Protein 2YON (pdb70)

Solvent-accessible surface area: 3024 Å² total; per-residue (Å²): 129,69,134,80,128,42,102,126,127,60,182,106,69,89,55,85,55,48,89,77,101,178,125,95,52,186,31,170,234

Organism: Pseudomonas putida (strain ATCC 47054 / DSM 6125 / CFBP 8728 / NCIMB 11950 / KT2440) (NCBI:txid160488)

Secondary structure (DSSP, 8-state):
-HHHHHHHHHHHHHHHHHHHHHHTSS---

Radius of gyration: 12.06 Å; Cα contacts (8 Å, |Δi|>4): 4; chains: 1; bounding box: 37×13×9 Å

InterPro domains:
  IPR000014 PAS domain [PF13426] (19-124)
  IPR000014 PAS domain [PS50112] (6-79)
  IPR000014 PAS domain [SM00091] (8-77)
  IPR000014 PAS domain [TIGR00229] (8-131)
  IPR000014 PAS domain [cd00130] (17-122)
  IPR000700 PAS-associated, C-terminal [PS50113] (82-134)
  IPR001610 PAC motif [SM00086] (83-125)
  IPR035965 PAS domain superfamily [SSF55785] (15-125)

Structure (mmCIF, N/CA/C/O backbone):
data_2YON
#
_entry.id   2YON
#
_cell.length_a   1.000
_cell.length_b   1.000
_cell.length_c   1.000
_cell.angle_alpha   90.00
_cell.angle_beta   90.00
_cell.angle_gamma   90.00
#
_symmetry.space_group_name_H-M   'P 1'
#
loop_
_atom_site.group_PDB
_atom_site.id
_atom_site.type_symbol
_atom_site.label_atom_id
_atom_site.label_alt_id
_atom_site.label_comp_id
_atom_site.label_asym_id
_atom_site.label_entity_id
_atom_site.label_seq_id
_atom_site.pdbx_PDB_ins_code
_atom_site.Cartn_x
_atom_site.Cartn_y
_atom_site.Cartn_z
_atom_site.occupancy
_atom_site.B_iso_or_equiv
_atom_site.auth_seq_id
_atom_site.auth_comp_id
_atom_site.auth_asym_id
_atom_site.auth_atom_id
_atom_site.pdbx_PDB_model_num
ATOM 7 N N . THR A 1 2 ? 21.732 1.858 0.135 1.00 0.85 120 THR A N 1
ATOM 8 C CA . THR A 1 2 ? 21.413 2.960 1.022 1.00 0.78 120 THR A CA 1
ATOM 9 C C . THR A 1 2 ? 20.087 2.685 1.730 1.00 0.62 120 THR A C 1
ATOM 10 O O . THR A 1 2 ? 19.372 1.761 1.357 1.00 0.55 120 THR A O 1
ATOM 21 N N . ALA A 1 3 ? 19.752 3.471 2.735 1.00 0.60 121 ALA A N 1
ATOM 22 C CA . ALA A 1 3 ? 18.516 3.259 3.479 1.00 0.51 121 ALA A CA 1
ATOM 23 C C . ALA A 1 3 ? 17.298 3.338 2.560 1.00 0.42 121 ALA A C 1
ATOM 24 O O . ALA A 1 3 ? 16.343 2.569 2.700 1.00 0.37 121 ALA A O 1
ATOM 31 N N . GLN A 1 4 ? 17.350 4.248 1.599 1.00 0.43 122 GLN A N 1
ATOM 32 C CA . GLN A 1 4 ? 16.216 4.489 0.720 1.00 0.39 122 GLN A CA 1
ATOM 33 C C . GLN A 1 4 ? 16.170 3.522 -0.455 1.00 0.41 122 GLN A C 1
ATOM 34 O O . GLN A 1 4 ? 15.274 3.605 -1.288 1.00 0.52 122 GLN A O 1
ATOM 48 N N . VAL A 1 5 ? 17.100 2.585 -0.509 1.00 0.41 123 VAL A N 1
ATOM 49 C CA . VAL A 1 5 ? 17.122 1.637 -1.618 1.00 0.46 123 VAL A CA 1
ATOM 50 C C . VAL A 1 5 ? 16.085 0.548 -1.384 1.00 0.37 123 VAL A C 1
ATOM 51 O O . VAL A 1 5 ? 15.340 0.173 -2.289 1.00 0.40 123 VAL A O 1
ATOM 64 N N . PHE A 1 6 ? 16.017 0.074 -0.151 1.00 0.31 124 PHE A N 1
ATOM 65 C CA . PHE A 1 6 ? 15.076 -0.963 0.211 1.00 0.27 124 PHE A CA 1
ATOM 66 C C . PHE A 1 6 ? 13.775 -0.347 0.687 1.00 0.17 124 PHE A C 1
ATOM 67 O O . PHE A 1 6 ? 12.763 -1.028 0.799 1.00 0.18 124 PHE A O 1
ATOM 84 N N . ALA A 1 7 ? 13.805 0.952 0.962 1.00 0.16 125 ALA A N 1
ATOM 85 C CA . ALA A 1 7 ? 12.581 1.691 1.211 1.00 0.17 125 ALA A CA 1
ATOM 86 C C . ALA A 1 7 ? 11.787 1.767 -0.070 1.00 0.15 125 ALA A C 1
ATOM 87 O O . ALA A 1 7 ? 10.565 1.734 -0.064 1.00 0.20 125 ALA A O 1
ATOM 94 N N . GLU A 1 8 ? 12.513 1.859 -1.171 1.00 0.14 126 GLU A N 1
ATOM 95 C CA . GLU A 1 8 ? 11.915 1.857 -2.489 1.00 0.20 126 GLU A CA 1
ATOM 96 C C . GLU A 1 8 ? 11.330 0.488 -2.810 1.00 0.20 126 GLU A C 1
ATOM 97 O O . GLU A 1 8 ? 10.418 0.365 -3.624 1.00 0.26 126 GLU A O 1
ATOM 109 N N . GLU A 1 9 ? 11.850 -0.534 -2.148 1.00 0.18 127 GLU A N 1
ATOM 110 C CA . GLU A 1 9 ? 11.329 -1.881 -2.286 1.00 0.25 127 GLU A CA 1
ATOM 111 C C . GLU A 1 9 ? 10.177 -2.060 -1.311 1.00 0.25 127 GLU A C 1
ATOM 112 O O . GLU A 1 9 ? 9.284 -2.888 -1.501 1.00 0.38 127 GLU A O 1
ATOM 124 N N . ARG A 1 10 ? 10.223 -1.255 -0.262 1.00 0.19 128 ARG A N 1
ATOM 125 C CA . ARG A 1 10 ? 9.234 -1.277 0.797 1.00 0.23 128 ARG A CA 1
ATOM 126 C C . ARG A 1 10 ? 7.969 -0.553 0.348 1.00 0.29 128 ARG A C 1
ATOM 127 O O . ARG A 1 10 ? 6.876 -1.118 0.379 1.00 0.35 128 ARG A O 1
ATOM 148 N N . VAL A 1 11 ? 8.139 0.701 -0.064 1.00 0.28 129 VAL A N 1
ATOM 149 C CA . VAL A 1 11 ? 7.029 1.570 -0.439 1.00 0.35 129 VAL A CA 1
ATOM 150 C C . VAL A 1 11 ? 6.086 0.886 -1.429 1.00 0.36 129 VAL A C 1
ATOM 151 O O . VAL A 1 11 ? 4.876 0.901 -1.244 1.00 0.40 129 VAL A O 1
ATOM 164 N N . ARG A 1 12 ? 6.653 0.258 -2.455 1.00 0.34 130 ARG A N 1
ATOM 165 C CA . ARG A 1 12 ? 5.873 -0.401 -3.498 1.00 0.37 130 ARG A CA 1
ATOM 166 C C . ARG A 1 12 ? 4.971 -1.492 -2.921 1.00 0.34 130 ARG A C 1
ATOM 167 O O . ARG A 1 12 ? 3.902 -1.774 -3.456 1.00 0.36 130 ARG A O 1
ATOM 188 N N . GLU A 1 13 ? 5.397 -2.083 -1.814 1.00 0.30 131 GLU A N 1
ATOM 189 C CA . GLU A 1 13 ? 4.627 -3.135 -1.164 1.00 0.29 131 GLU A CA 1
ATOM 190 C C . GLU A 1 13 ? 3.614 -2.506 -0.224 1.00 0.28 131 GLU A C 1
ATOM 191 O O . GLU A 1 13 ? 2.449 -2.896 -0.181 1.00 0.27 131 GLU A O 1
ATOM 203 N N . LEU A 1 14 ? 4.086 -1.516 0.509 1.00 0.30 132 LEU A N 1
ATOM 204 C CA . LEU A 1 14 ? 3.258 -0.742 1.422 1.00 0.30 132 LEU A CA 1
ATOM 205 C C . LEU A 1 14 ? 2.072 -0.157 0.670 1.00 0.27 132 LEU A C 1
ATOM 206 O O . LEU A 1 14 ? 0.945 -0.218 1.147 1.00 0.26 132 LEU A O 1
ATOM 222 N N . GLU A 1 15 ? 2.342 0.374 -0.521 1.00 0.27 133 GLU A N 1
ATOM 223 C CA . GLU A 1 15 ? 1.307 0.912 -1.399 1.00 0.27 133 GLU A CA 1
ATOM 224 C C . GLU A 1 15 ? 0.185 -0.081 -1.612 1.00 0.22 133 GLU A C 1
ATOM 225 O O . GLU A 1 15 ? -0.992 0.265 -1.543 1.00 0.24 133 GLU A O 1
ATOM 237 N N . ALA A 1 16 ? 0.567 -1.313 -1.863 1.00 0.22 134 ALA A N 1
ATOM 238 C CA . ALA A 1 16 ? -0.391 -2.382 -2.107 1.00 0.21 134 ALA A CA 1
ATOM 239 C C . ALA A 1 16 ? -1.222 -2.651 -0.856 1.00 0.18 134 ALA A C 1
ATOM 240 O O . ALA A 1 16 ? -2.432 -2.865 -0.931 1.00 0.21 134 ALA A O 1
ATOM 247 N N . GLU A 1 17 ? -0.555 -2.606 0.288 1.00 0.17 135 GLU A N 1
ATOM 248 C CA . GLU A 1 17 ? -1.185 -2.862 1.577 1.00 0.19 135 GLU A CA 1
ATOM 249 C C . GLU A 1 17 ? -2.266 -1.833 1.887 1.00 0.18 135 GLU A C 1
ATOM 250 O O . GLU A 1 17 ? -3.320 -2.159 2.433 1.00 0.20 135 GLU A O 1
ATOM 262 N N . VAL A 1 18 ? -1.991 -0.587 1.541 1.00 0.18 136 VAL A N 1
ATOM 263 C CA . VAL A 1 18 ? -2.919 0.503 1.793 1.00 0.20 136 VAL A CA 1
ATOM 264 C C . VAL A 1 18 ? -3.976 0.586 0.693 1.00 0.14 136 VAL A C 1
ATOM 265 O O . VAL A 1 18 ? -5.153 0.805 0.967 1.00 0.13 136 VAL A O 1
ATOM 278 N N . ALA A 1 19 ? -3.563 0.386 -0.548 1.00 0.14 137 ALA A N 1
ATOM 279 C CA . ALA A 1 19 ? -4.479 0.465 -1.681 1.00 0.16 137 ALA A CA 1
ATOM 280 C C . ALA A 1 19 ? -5.570 -0.607 -1.620 1.00 0.16 137 ALA A C 1
ATOM 281 O O . ALA A 1 19 ? -6.671 -0.403 -2.131 1.00 0.21 137 ALA A O 1
ATOM 288 N N . GLU A 1 20 ? -5.285 -1.727 -0.962 1.00 0.14 138 GLU A N 1
ATOM 289 C CA . GLU A 1 20 ? -6.273 -2.798 -0.850 1.00 0.20 138 GLU A CA 1
ATOM 290 C C . GLU A 1 20 ? -7.239 -2.442 0.259 1.00 0.19 138 GLU A C 1
ATOM 291 O O . GLU A 1 20 ? -8.359 -2.941 0.336 1.00 0.26 138 GLU A O 1
ATOM 303 N N . LEU A 1 21 ? -6.778 -1.548 1.106 1.00 0.15 139 LEU A N 1
ATOM 304 C CA . LEU A 1 21 ? -7.528 -1.112 2.252 1.00 0.18 139 LEU A CA 1
ATOM 305 C C . LEU A 1 21 ? -8.575 -0.087 1.821 1.00 0.16 139 LEU A C 1
ATOM 306 O O . LEU A 1 21 ? -9.655 -0.008 2.403 1.00 0.20 139 LEU A O 1
ATOM 322 N N . ARG A 1 22 ? -8.263 0.675 0.772 1.00 0.13 140 ARG A N 1
ATOM 323 C CA . ARG A 1 22 ? -9.211 1.646 0.226 1.00 0.14 140 ARG A CA 1
ATOM 324 C C . ARG A 1 22 ? -10.426 0.905 -0.293 1.00 0.16 140 ARG A C 1
ATOM 325 O O . ARG A 1 22 ? -11.551 1.397 -0.250 1.00 0.18 140 ARG A O 1
ATOM 346 N N . ARG A 1 23 ? -10.160 -0.292 -0.786 1.00 0.18 141 ARG A N 1
ATOM 347 C CA . ARG A 1 23 ? -11.198 -1.178 -1.290 1.00 0.24 141 ARG A CA 1
ATOM 348 C C . ARG A 1 23 ? -12.192 -1.501 -0.183 1.00 0.26 141 ARG A C 1
ATOM 349 O O . ARG A 1 23 ? -13.403 -1.476 -0.386 1.00 0.32 141 ARG A O 1
ATOM 370 N N . GLN A 1 24 ? -11.655 -1.768 1.000 1.00 0.25 142 GLN A N 1
ATOM 371 C CA . GLN A 1 24 ? -12.458 -2.104 2.168 1.00 0.29 142 GLN A CA 1
ATOM 372 C C . GLN A 1 24 ? -13.164 -0.870 2.712 1.00 0.26 142 GLN A C 1
ATOM 373 O O . GLN A 1 24 ? -14.119 -0.969 3.483 1.00 0.34 142 GLN A O 1
ATOM 387 N N . GLN A 1 25 ? -12.667 0.290 2.313 1.00 0.25 143 GLN A N 1
ATOM 388 C CA . GLN A 1 25 ? -13.272 1.561 2.677 1.00 0.25 143 GLN A CA 1
ATOM 389 C C . GLN A 1 25 ? -14.430 1.883 1.736 1.00 0.27 143 GLN A C 1
ATOM 390 O O . GLN A 1 25 ? -15.164 2.850 1.942 1.00 0.40 143 GLN A O 1
ATOM 404 N N . GLY A 1 26 ? -14.577 1.067 0.699 1.00 0.43 144 GLY A N 1
ATOM 405 C CA . GLY A 1 26 ? -15.652 1.256 -0.250 1.00 0.49 144 GLY A CA 1
ATOM 406 C C . GLY A 1 26 ? -15.282 2.231 -1.343 1.00 1.09 144 GLY A C 1
ATOM 407 O O . GLY A 1 26 ? -14.397 1.959 -2.161 1.00 2.01 144 GLY A O 1
ATOM 411 N N . GLN A 1 27 ? -15.948 3.374 -1.352 1.00 1.69 145 GLN A N 1
ATOM 412 C CA . GLN A 1 27 ? -15.696 4.399 -2.350 1.00 2.65 145 GLN A CA 1
ATOM 413 C C . GLN A 1 27 ? -14.714 5.428 -1.800 1.00 3.57 145 GLN A C 1
ATOM 414 O O . GLN A 1 27 ? -15.062 6.587 -1.574 1.00 4.44 145 GLN A O 1
ATOM 428 N N . ALA A 1 28 ? -13.482 4.991 -1.583 1.00 3.76 146 ALA A N 1
ATOM 429 C CA . ALA A 1 28 ? -12.471 5.828 -0.955 1.00 5.03 146 ALA A CA 1
ATOM 430 C C . ALA A 1 28 ? -11.631 6.570 -1.985 1.00 5.70 146 ALA A C 1
ATOM 431 O O . ALA A 1 28 ? -10.703 7.296 -1.630 1.00 6.34 146 ALA A O 1
ATOM 438 N N . LYS A 1 29 ? -11.942 6.387 -3.258 1.00 5.87 147 LYS A N 1
ATOM 439 C CA . LYS A 1 29 ? -11.210 7.072 -4.311 1.00 6.79 147 LYS A CA 1
ATOM 440 C C . LYS A 1 29 ? -12.152 7.926 -5.143 1.00 7.23 147 LYS A C 1
ATOM 441 O O . LYS A 1 29 ? -13.061 7.408 -5.793 1.00 7.60 147 LYS A O 1
ATOM 460 N N . HIS A 1 30 ? -11.940 9.230 -5.116 1.00 7.52 148 HIS A N 1
ATOM 461 C CA . HIS A 1 30 ? -12.763 10.150 -5.889 1.00 8.27 148 HIS A CA 1
ATOM 462 C C . HIS A 1 30 ? -11.947 10.787 -7.012 1.00 9.37 148 HIS A C 1
ATOM 463 O O . HIS A 1 30 ? -11.356 11.858 -6.795 1.00 9.96 148 HIS A O 1
ATOM 485 N N . THR A 1 2 ? 21.893 1.130 0.083 1.00 0.85 120 THR A N 2
ATOM 486 C CA . THR A 1 2 ? 21.664 2.406 0.741 1.00 0.78 120 THR A CA 2
ATOM 487 C C . THR A 1 2 ? 20.265 2.415 1.347 1.00 0.62 120 THR A C 2
ATOM 488 O O . THR A 1 2 ? 19.430 1.600 0.963 1.00 0.55 120 THR A O 2
ATOM 499 N N . ALA A 1 3 ? 20.008 3.312 2.287 1.00 0.60 121 ALA A N 2
ATOM 500 C CA . ALA A 1 3 ? 18.732 3.334 2.997 1.00 0.51 121 ALA A CA 2
ATOM 501 C C . ALA A 1 3 ? 17.550 3.364 2.032 1.00 0.42 121 ALA A C 2
ATOM 502 O O . ALA A 1 3 ? 16.615 2.566 2.145 1.00 0.37 121 ALA A O 2
ATOM 509 N N . GLN A 1 4 ? 17.609 4.256 1.058 1.00 0.43 122 GLN A N 2
ATOM 510 C CA . GLN A 1 4 ? 16.508 4.421 0.123 1.00 0.39 122 GLN A CA 2
ATOM 511 C C . GLN A 1 4 ? 16.575 3.437 -1.040 1.00 0.41 122 GLN A C 2
ATOM 512 O O . GLN A 1 4 ? 15.983 3.675 -2.085 1.00 0.52 122 GLN A O 2
ATOM 526 N N . VAL A 1 5 ? 17.296 2.337 -0.883 1.00 0.41 123 VAL A N 2
ATOM 527 C CA . VAL A 1 5 ? 17.266 1.304 -1.908 1.00 0.46 123 VAL A CA 2
ATOM 528 C C . VAL A 1 5 ? 16.178 0.283 -1.586 1.00 0.37 123 VAL A C 2
ATOM 529 O O . VAL A 1 5 ? 15.411 -0.117 -2.458 1.00 0.40 123 VAL A O 2
ATOM 542 N N . PHE A 1 6 ? 16.099 -0.100 -0.317 1.00 0.31 124 PHE A N 2
ATOM 543 C CA . PHE A 1 6 ? 15.161 -1.118 0.121 1.00 0.27 124 PHE A CA 2
ATOM 544 C C . PHE A 1 6 ? 13.842 -0.497 0.553 1.00 0.17 124 PHE A C 2
ATOM 545 O O . PHE A 1 6 ? 12.792 -1.119 0.440 1.00 0.18 124 PHE A O 2
ATOM 562 N N . ALA A 1 7 ? 13.897 0.736 1.041 1.00 0.16 125 ALA A N 2
ATOM 563 C CA . ALA A 1 7 ? 12.686 1.449 1.415 1.00 0.17 125 ALA A CA 2
ATOM 564 C C . ALA A 1 7 ? 11.820 1.676 0.198 1.00 0.15 125 ALA A C 2
ATOM 565 O O . ALA A 1 7 ? 10.604 1.560 0.254 1.00 0.20 125 ALA A O 2
ATOM 572 N N . GLU A 1 8 ? 12.472 1.997 -0.903 1.00 0.14 126 GLU A N 2
ATOM 573 C CA . GLU A 1 8 ? 11.796 2.229 -2.161 1.00 0.20 126 GLU A CA 2
ATOM 574 C C . GLU A 1 8 ? 11.190 0.944 -2.710 1.00 0.20 126 GLU A C 2
ATOM 575 O O . GLU A 1 8 ? 10.321 0.975 -3.580 1.00 0.26 126 GLU A O 2
ATOM 587 N N . GLU A 1 9 ? 11.644 -0.183 -2.187 1.00 0.18 127 GLU A N 2
ATOM 588 C CA . GLU A 1 9 ? 11.038 -1.459 -2.497 1.00 0.25 127 GLU A CA 2
ATOM 589 C C . GLU A 1 9 ? 9.898 -1.694 -1.521 1.00 0.25 127 GLU A C 2
ATOM 590 O O . GLU A 1 9 ? 8.806 -2.127 -1.890 1.00 0.38 127 GLU A O 2
ATOM 602 N N . ARG A 1 10 ? 10.181 -1.365 -0.269 1.00 0.19 128 ARG A N 2
ATOM 603 C CA . ARG A 1 10 ? 9.241 -1.502 0.831 1.00 0.23 128 ARG A CA 2
ATOM 604 C C . ARG A 1 10 ? 7.964 -0.709 0.561 1.00 0.29 128 ARG A C 2
ATOM 605 O O . ARG A 1 10 ? 6.857 -1.246 0.632 1.00 0.35 128 ARG A O 2
ATOM 626 N N . VAL A 1 11 ? 8.137 0.573 0.264 1.00 0.28 129 VAL A N 2
ATOM 627 C CA . VAL A 1 11 ? 7.023 1.493 0.081 1.00 0.35 129 VAL A CA 2
ATOM 628 C C . VAL A 1 11 ? 6.010 0.962 -0.936 1.00 0.36 129 VAL A C 2
ATOM 629 O O . VAL A 1 11 ? 4.816 1.003 -0.692 1.00 0.40 129 VAL A O 2
ATOM 642 N N . ARG A 1 12 ? 6.497 0.444 -2.063 1.00 0.34 130 ARG A N 2
ATOM 643 C CA . ARG A 1 12 ? 5.636 -0.114 -3.109 1.00 0.37 130 ARG A CA 2
ATOM 644 C C . ARG A 1 12 ? 4.780 -1.268 -2.586 1.00 0.34 130 ARG A C 2
ATOM 645 O O . ARG A 1 12 ? 3.676 -1.505 -3.079 1.00 0.36 130 ARG A O 2
ATOM 666 N N . GLU A 1 13 ? 5.289 -1.975 -1.586 1.00 0.30 131 GLU A N 2
ATOM 667 C CA . GLU A 1 13 ? 4.554 -3.079 -0.978 1.00 0.29 131 GLU A CA 2
ATOM 668 C C . GLU A 1 13 ? 3.507 -2.511 -0.036 1.00 0.28 131 GLU A C 2
ATOM 669 O O . GLU A 1 13 ? 2.352 -2.933 -0.033 1.00 0.27 131 GLU A O 2
ATOM 681 N N . LEU A 1 14 ? 3.937 -1.532 0.748 1.00 0.30 132 LEU A N 2
ATOM 682 C CA . LEU A 1 14 ? 3.046 -0.770 1.613 1.00 0.30 132 LEU A CA 2
ATOM 683 C C . LEU A 1 14 ? 1.934 -0.149 0.780 1.00 0.27 132 LEU A C 2
ATOM 684 O O . LEU A 1 14 ? 0.770 -0.205 1.156 1.00 0.26 132 LEU A O 2
ATOM 700 N N . GLU A 1 15 ? 2.308 0.411 -0.364 1.00 0.27 133 GLU A N 2
ATOM 701 C CA . GLU A 1 15 ? 1.362 1.007 -1.299 1.00 0.27 133 GLU A CA 2
ATOM 702 C C . GLU A 1 15 ? 0.255 0.032 -1.667 1.00 0.22 133 GLU A C 2
ATOM 703 O O . GLU A 1 15 ? -0.895 0.421 -1.852 1.00 0.24 133 GLU A O 2
ATOM 715 N N . ALA A 1 16 ? 0.606 -1.236 -1.744 1.00 0.22 134 ALA A N 2
ATOM 716 C CA . ALA A 1 16 ? -0.364 -2.281 -2.022 1.00 0.21 134 ALA A CA 2
ATOM 717 C C . ALA A 1 16 ? -1.219 -2.554 -0.790 1.00 0.18 134 ALA A C 2
ATOM 718 O 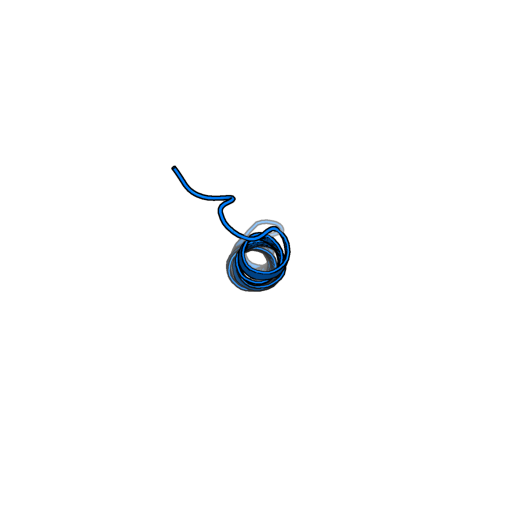O . ALA A 1 16 ? -2.433 -2.736 -0.893 1.00 0.21 134 ALA A O 2
ATOM 725 N N . GLU A 1 17 ? -0.571 -2.551 0.376 1.00 0.17 135 GLU A N 2
ATOM 726 C CA . GLU A 1 17 ? -1.238 -2.796 1.653 1.00 0.19 135 GLU A CA 2
ATOM 727 C C . GLU A 1 17 ? -2.332 -1.768 1.918 1.00 0.18 135 GLU A C 2
ATOM 728 O O . GLU A 1 17 ? -3.405 -2.096 2.421 1.00 0.20 135 GLU A O 2
ATOM 740 N N . VAL A 1 18 ? -2.047 -0.521 1.594 1.00 0.18 136 VAL A N 2
ATOM 741 C CA . VAL A 1 18 ? -2.995 0.557 1.812 1.00 0.20 136 VAL A CA 2
ATOM 742 C C . VAL A 1 18 ? -4.040 0.595 0.699 1.00 0.14 136 VAL A C 2
ATOM 743 O O . VAL A 1 18 ? -5.230 0.732 0.965 1.00 0.13 136 VAL A O 2
ATOM 756 N N . ALA A 1 19 ? -3.602 0.437 -0.542 1.00 0.14 137 ALA A N 2
ATOM 757 C CA . ALA A 1 19 ? -4.511 0.489 -1.684 1.00 0.16 137 ALA A CA 2
ATOM 758 C C . ALA A 1 19 ? -5.556 -0.630 -1.652 1.00 0.16 137 ALA A C 2
ATOM 759 O O . ALA A 1 19 ? -6.658 -0.469 -2.173 1.00 0.21 137 ALA A O 2
ATOM 766 N N . GLU A 1 20 ? -5.229 -1.747 -1.008 1.00 0.14 138 GLU A N 2
ATOM 767 C CA . GLU A 1 20 ? -6.165 -2.869 -0.917 1.00 0.20 138 GLU A CA 2
ATOM 768 C C . GLU A 1 20 ? -7.162 -2.576 0.182 1.00 0.19 138 GLU A C 2
ATOM 769 O O . GLU A 1 20 ? -8.276 -3.096 0.213 1.00 0.26 138 GLU A O 2
ATOM 781 N N . LEU A 1 21 ? -6.737 -1.708 1.069 1.00 0.15 139 LEU A N 2
ATOM 782 C CA . LEU A 1 21 ? -7.523 -1.320 2.207 1.00 0.18 139 LEU A CA 2
ATOM 783 C C . LEU A 1 21 ? -8.587 -0.318 1.772 1.00 0.16 139 LEU A C 2
ATOM 784 O O . LEU A 1 21 ? -9.686 -0.282 2.323 1.00 0.20 139 LEU A O 2
ATOM 800 N N . ARG A 1 22 ? -8.265 0.475 0.751 1.00 0.13 140 ARG A N 2
ATOM 801 C CA . ARG A 1 22 ? -9.216 1.440 0.209 1.00 0.14 140 ARG A CA 2
ATOM 802 C C . ARG A 1 22 ? -10.401 0.697 -0.366 1.00 0.16 140 ARG A C 2
ATOM 803 O O . ARG A 1 22 ? -11.533 1.172 -0.336 1.00 0.18 140 ARG A O 2
ATOM 824 N N . ARG A 1 23 ? -10.105 -0.475 -0.900 1.00 0.18 141 ARG A N 2
ATOM 825 C CA . ARG A 1 23 ? -11.119 -1.343 -1.479 1.00 0.24 141 ARG A CA 2
ATOM 826 C C . ARG A 1 23 ? -12.178 -1.676 -0.432 1.00 0.26 141 ARG A C 2
ATOM 827 O O . ARG A 1 23 ? -13.367 -1.760 -0.728 1.00 0.32 141 ARG A O 2
ATOM 848 N N . GLN A 1 24 ? -11.724 -1.829 0.802 1.00 0.25 142 GLN A N 2
ATOM 849 C CA . GLN A 1 24 ? -12.602 -2.129 1.923 1.00 0.29 142 GLN A CA 2
ATOM 850 C C . GLN A 1 24 ? -13.296 -0.858 2.408 1.00 0.26 142 GLN A C 2
ATOM 851 O O . GLN A 1 24 ? -14.431 -0.898 2.882 1.00 0.34 142 GLN A O 2
ATOM 865 N N . GLN A 1 25 ? -12.604 0.272 2.275 1.00 0.25 143 GLN A N 2
ATOM 866 C CA . GLN A 1 25 ? -13.163 1.571 2.642 1.00 0.25 143 GLN A CA 2
ATOM 867 C C . GLN A 1 25 ? -14.265 1.979 1.670 1.00 0.27 143 GLN A C 2
ATOM 868 O O . GLN A 1 25 ? -15.174 2.730 2.021 1.00 0.40 143 GLN A O 2
ATOM 882 N N . GLY A 1 26 ? -14.169 1.484 0.442 1.00 0.43 144 GLY A N 2
ATOM 883 C CA . GLY A 1 26 ? -15.206 1.727 -0.542 1.00 0.49 144 GLY A CA 2
ATOM 884 C C . GLY A 1 26 ? -16.466 0.953 -0.220 1.00 1.09 144 GLY A C 2
ATOM 885 O O . GLY A 1 26 ? -17.540 1.236 -0.750 1.00 2.01 144 GLY A O 2
ATOM 889 N N . GLN A 1 27 ? -16.325 -0.025 0.665 1.00 1.69 145 GLN A N 2
ATOM 890 C CA . GLN A 1 27 ? -17.447 -0.825 1.119 1.00 2.65 145 GLN A CA 2
ATOM 891 C C . GLN A 1 27 ? -17.899 -0.344 2.492 1.00 3.57 145 GLN A C 2
ATOM 892 O O . GLN A 1 27 ? -18.396 -1.126 3.302 1.00 4.44 145 GLN A O 2
ATOM 906 N N . ALA A 1 28 ? -17.707 0.948 2.744 1.00 3.76 146 ALA A N 2
ATOM 907 C CA . ALA A 1 28 ? -18.046 1.548 4.028 1.00 5.03 146 ALA A CA 2
ATOM 908 C C . ALA A 1 28 ? -19.522 1.365 4.350 1.00 5.70 146 ALA A C 2
ATOM 909 O O . ALA A 1 28 ? -20.392 1.957 3.705 1.00 6.34 146 ALA A O 2
ATOM 916 N N . LYS A 1 29 ? -19.795 0.532 5.340 1.00 5.87 147 LYS A N 2
ATOM 917 C CA . LYS A 1 29 ? -21.153 0.261 5.761 1.00 6.79 147 LYS A CA 2
ATOM 918 C C . LYS A 1 29 ? -21.722 1.472 6.486 1.00 7.23 147 LYS A C 2
ATOM 919 O O . LYS A 1 29 ? -21.171 1.927 7.489 1.00 7.60 147 LYS A O 2
ATOM 938 N N . HIS A 1 30 ? -22.808 1.998 5.958 1.00 7.52 148 HIS A N 2
ATOM 939 C CA . HIS A 1 30 ? -23.446 3.171 6.532 1.00 8.27 148 HIS A CA 2
ATOM 940 C C . HIS A 1 30 ? -24.570 2.750 7.462 1.00 9.37 148 HIS A C 2
ATOM 941 O O . HIS A 1 30 ? -24.420 2.913 8.689 1.00 9.96 148 HIS A O 2
ATOM 963 N N . THR A 1 2 ? 21.594 2.135 -1.018 1.00 0.85 120 THR A N 3
ATOM 964 C CA . THR A 1 2 ? 21.427 3.181 -0.029 1.00 0.78 120 THR A CA 3
ATOM 965 C C . THR A 1 2 ? 20.170 2.898 0.784 1.00 0.62 120 THR A C 3
ATOM 966 O O . THR A 1 2 ? 19.378 2.040 0.402 1.00 0.55 120 THR A O 3
ATOM 977 N N . ALA A 1 3 ? 19.986 3.601 1.890 1.00 0.60 121 ALA A N 3
ATOM 978 C CA . ALA A 1 3 ? 18.827 3.380 2.747 1.00 0.51 121 ALA A CA 3
ATOM 979 C C . ALA A 1 3 ? 17.531 3.474 1.950 1.00 0.42 121 ALA A C 3
ATOM 980 O O . ALA A 1 3 ? 16.665 2.601 2.036 1.00 0.37 121 ALA A O 3
ATOM 987 N N . GLN A 1 4 ? 17.423 4.510 1.134 1.00 0.43 122 GLN A N 3
ATOM 988 C CA . GLN A 1 4 ? 16.207 4.749 0.377 1.00 0.39 122 GLN A CA 3
ATOM 989 C C . GLN A 1 4 ? 16.183 3.980 -0.942 1.00 0.41 122 GLN A C 3
ATOM 990 O O . GLN A 1 4 ? 15.448 4.343 -1.854 1.00 0.52 122 GLN A O 3
ATOM 1004 N N . VAL A 1 5 ? 16.988 2.936 -1.068 1.00 0.41 123 VAL A N 3
ATOM 1005 C CA . VAL A 1 5 ? 16.889 2.083 -2.245 1.00 0.46 123 VAL A CA 3
ATOM 1006 C C . VAL A 1 5 ? 15.926 0.931 -1.976 1.00 0.37 123 VAL A C 3
ATOM 1007 O O . VAL A 1 5 ? 15.047 0.641 -2.783 1.00 0.40 123 VAL A O 3
ATOM 1020 N N . PHE A 1 6 ? 16.070 0.310 -0.811 1.00 0.31 124 PHE A N 3
ATOM 1021 C CA . PHE A 1 6 ? 15.256 -0.837 -0.458 1.00 0.27 124 PHE A CA 3
ATOM 1022 C C . PHE A 1 6 ? 13.995 -0.396 0.260 1.00 0.17 124 PHE A C 3
ATOM 1023 O O . PHE A 1 6 ? 13.019 -1.137 0.325 1.00 0.18 124 PHE A O 3
ATOM 1040 N N . ALA A 1 7 ? 14.009 0.817 0.796 1.00 0.16 125 ALA A N 3
ATOM 1041 C CA . ALA A 1 7 ? 12.791 1.410 1.322 1.00 0.17 125 ALA A CA 3
ATOM 1042 C C . ALA A 1 7 ? 11.819 1.635 0.189 1.00 0.15 125 ALA A C 3
ATOM 1043 O O . ALA A 1 7 ? 10.615 1.490 0.347 1.00 0.20 125 ALA A O 3
ATOM 1050 N N . GLU A 1 8 ? 12.369 1.985 -0.961 1.00 0.14 126 GLU A N 3
ATOM 1051 C CA . GLU A 1 8 ? 11.587 2.184 -2.162 1.00 0.20 126 GLU A CA 3
ATOM 1052 C C . GLU A 1 8 ? 11.098 0.851 -2.718 1.00 0.20 126 GLU A C 3
ATOM 1053 O O . GLU A 1 8 ? 10.257 0.807 -3.610 1.00 0.26 126 GLU A O 3
ATOM 106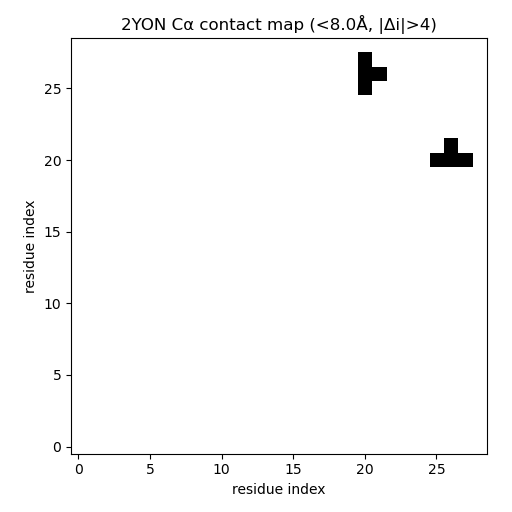5 N N . GLU A 1 9 ? 11.638 -0.232 -2.178 1.00 0.18 127 GLU A N 3
ATOM 1066 C CA . GLU A 1 9 ? 11.129 -1.563 -2.445 1.00 0.25 127 GLU A CA 3
ATOM 1067 C C . GLU A 1 9 ? 10.036 -1.878 -1.431 1.00 0.25 127 GLU A C 3
ATOM 1068 O O . GLU A 1 9 ? 8.983 -2.432 -1.761 1.00 0.38 127 GLU A O 3
ATOM 1080 N N . ARG A 1 10 ? 10.313 -1.489 -0.195 1.00 0.19 128 ARG A N 3
ATOM 1081 C CA . ARG A 1 10 ? 9.401 -1.665 0.926 1.00 0.23 128 ARG A CA 3
ATOM 1082 C C . ARG A 1 10 ? 8.091 -0.924 0.674 1.00 0.29 128 ARG A C 3
ATOM 1083 O O . ARG A 1 10 ? 7.010 -1.517 0.709 1.00 0.35 128 ARG A O 3
ATOM 1104 N N . VAL A 1 11 ? 8.208 0.376 0.437 1.00 0.28 129 VAL A N 3
ATOM 1105 C CA . VAL A 1 11 ? 7.061 1.262 0.313 1.00 0.35 129 VAL A CA 3
ATOM 1106 C C . VAL A 1 11 ? 6.024 0.731 -0.677 1.00 0.36 129 VAL A C 3
ATOM 1107 O O . VAL A 1 11 ? 4.840 0.755 -0.393 1.00 0.40 129 VAL A O 3
ATOM 1120 N N . ARG A 1 12 ? 6.478 0.240 -1.824 1.00 0.34 130 ARG A N 3
ATOM 1121 C CA . ARG A 1 12 ? 5.582 -0.258 -2.869 1.00 0.37 130 ARG A CA 3
ATOM 1122 C C . ARG A 1 12 ? 4.735 -1.426 -2.370 1.00 0.34 130 ARG A C 3
ATOM 1123 O O . ARG A 1 12 ? 3.609 -1.627 -2.827 1.00 0.36 130 ARG A O 3
ATOM 1144 N N . GLU A 1 13 ? 5.275 -2.186 -1.428 1.00 0.30 131 GLU A N 3
ATOM 1145 C CA . GLU A 1 13 ? 4.548 -3.305 -0.849 1.00 0.29 131 GLU A CA 3
ATOM 1146 C C . GLU A 1 13 ? 3.516 -2.765 0.122 1.00 0.28 131 GLU A C 3
ATOM 1147 O O . GLU A 1 13 ? 2.361 -3.187 0.133 1.00 0.27 131 GLU A O 3
ATOM 1159 N N . LEU A 1 14 ? 3.956 -1.806 0.915 1.00 0.30 132 LEU A N 3
ATOM 1160 C CA . LEU A 1 14 ? 3.078 -1.061 1.801 1.00 0.30 132 LEU A CA 3
ATOM 1161 C C . LEU A 1 14 ? 1.976 -0.399 0.982 1.00 0.27 132 LEU A C 3
ATOM 1162 O O . LEU A 1 14 ? 0.814 -0.419 1.371 1.00 0.26 132 LEU A O 3
ATOM 1178 N N . GLU A 1 15 ? 2.353 0.155 -0.165 1.00 0.27 133 GLU A N 3
ATOM 1179 C CA . GLU A 1 15 ? 1.408 0.780 -1.080 1.00 0.27 133 GLU A CA 3
ATOM 1180 C C . GLU A 1 15 ? 0.310 -0.190 -1.480 1.00 0.22 133 GLU A C 3
ATOM 1181 O O . GLU A 1 15 ? -0.846 0.202 -1.629 1.00 0.24 133 GLU A O 3
ATOM 1193 N N . ALA A 1 16 ? 0.671 -1.450 -1.625 1.00 0.22 134 ALA A N 3
ATOM 1194 C CA . ALA A 1 16 ? -0.297 -2.490 -1.933 1.00 0.21 134 ALA A CA 3
ATOM 1195 C C . ALA A 1 16 ? -1.182 -2.763 -0.719 1.00 0.18 134 ALA A C 3
ATOM 1196 O O . ALA A 1 16 ? -2.397 -2.919 -0.848 1.00 0.21 134 ALA A O 3
ATOM 1203 N N . GLU A 1 17 ? -0.554 -2.792 0.458 1.00 0.17 135 GLU A N 3
ATOM 1204 C CA . GLU A 1 17 ? -1.249 -3.022 1.726 1.00 0.19 135 GLU A CA 3
ATOM 1205 C C . GLU A 1 17 ? -2.352 -1.989 1.953 1.00 0.18 135 GLU A C 3
ATOM 1206 O O . GLU A 1 17 ? -3.447 -2.315 2.413 1.00 0.20 135 GLU A O 3
ATOM 1218 N N . VAL A 1 18 ? -2.052 -0.742 1.635 1.00 0.18 136 VAL A N 3
ATOM 1219 C CA . VAL A 1 18 ? -2.994 0.348 1.844 1.00 0.20 136 VAL A CA 3
ATOM 1220 C C . VAL A 1 18 ? -3.994 0.455 0.694 1.00 0.14 136 VAL A C 3
ATOM 1221 O O . VAL A 1 18 ? -5.186 0.638 0.918 1.00 0.13 136 VAL A O 3
ATOM 1234 N N . ALA A 1 19 ? -3.515 0.315 -0.532 1.00 0.14 137 ALA A N 3
ATOM 1235 C CA . ALA A 1 19 ? -4.374 0.438 -1.707 1.00 0.16 137 ALA A CA 3
ATOM 1236 C C . ALA A 1 19 ? -5.463 -0.636 -1.746 1.00 0.16 137 ALA A C 3
ATOM 1237 O O . ALA A 1 19 ? -6.531 -0.424 -2.320 1.00 0.21 137 ALA A O 3
ATOM 1244 N N . GLU A 1 20 ? -5.212 -1.775 -1.108 1.00 0.14 138 GLU A N 3
ATOM 1245 C CA . GLU A 1 20 ? -6.193 -2.860 -1.087 1.00 0.20 138 GLU A CA 3
ATOM 1246 C C . GLU A 1 20 ? -7.211 -2.569 -0.007 1.00 0.19 138 GLU A C 3
ATOM 1247 O O . GLU A 1 20 ? -8.317 -3.106 0.010 1.00 0.26 138 GLU A O 3
ATOM 1259 N N . LEU A 1 21 ? -6.812 -1.684 0.879 1.00 0.15 139 LEU A N 3
ATOM 1260 C CA . LEU A 1 21 ? -7.611 -1.311 2.013 1.00 0.18 139 LEU A CA 3
ATOM 1261 C C . LEU A 1 21 ? -8.624 -0.248 1.600 1.00 0.16 139 LEU A C 3
ATOM 1262 O O . LEU A 1 21 ? -9.724 -0.187 2.138 1.00 0.20 139 LEU A O 3
ATOM 1278 N N . ARG A 1 22 ? -8.259 0.577 0.618 1.00 0.13 140 ARG A N 3
ATOM 1279 C CA . ARG A 1 22 ? -9.168 1.607 0.121 1.00 0.14 140 ARG A CA 3
ATOM 1280 C C . ARG A 1 22 ? -10.393 0.934 -0.465 1.00 0.16 140 ARG A C 3
ATOM 1281 O O . ARG A 1 22 ? -11.513 1.433 -0.365 1.00 0.18 140 ARG A O 3
ATOM 1302 N N . ARG A 1 23 ? -10.145 -0.221 -1.063 1.00 0.18 141 ARG A N 3
ATOM 1303 C CA . ARG A 1 23 ? -11.190 -1.045 -1.661 1.00 0.24 141 ARG A CA 3
ATOM 1304 C C . ARG A 1 23 ? -12.222 -1.443 -0.617 1.00 0.26 141 ARG A C 3
ATOM 1305 O O . ARG A 1 23 ? -13.404 -1.617 -0.913 1.00 0.32 141 ARG A O 3
ATOM 1326 N N . GLN A 1 24 ? -11.757 -1.581 0.609 1.00 0.25 142 GLN A N 3
ATOM 1327 C CA . GLN A 1 24 ? -12.612 -1.938 1.723 1.00 0.29 142 GLN A CA 3
ATOM 1328 C C . GLN A 1 24 ? -13.256 -0.688 2.316 1.00 0.26 142 GLN A C 3
ATOM 1329 O O . GLN A 1 24 ? -14.378 -0.735 2.812 1.00 0.34 142 GLN A O 3
ATOM 1343 N N . GLN A 1 25 ? -12.538 0.429 2.238 1.00 0.25 143 GLN A N 3
ATOM 1344 C CA . GLN A 1 25 ? -13.016 1.706 2.766 1.00 0.25 143 GLN A CA 3
ATOM 1345 C C . GLN A 1 25 ? -14.177 2.249 1.937 1.00 0.27 143 GLN A C 3
ATOM 1346 O O . GLN A 1 25 ? -15.132 2.807 2.480 1.00 0.40 143 GLN A O 3
ATOM 1360 N N . GLY A 1 26 ? -14.082 2.090 0.620 1.00 0.43 144 GLY A N 3
ATOM 1361 C CA . GLY A 1 26 ? -15.114 2.588 -0.274 1.00 0.49 144 GLY A CA 3
ATOM 1362 C C . GLY A 1 26 ? -16.471 1.970 -0.002 1.00 1.09 144 GLY A C 3
ATOM 1363 O O . GLY A 1 26 ? -17.506 2.590 -0.246 1.00 2.01 144 GLY A O 3
ATOM 1367 N N . GLN A 1 27 ? -16.464 0.744 0.495 1.00 1.69 145 GLN A N 3
ATOM 1368 C CA . GLN A 1 27 ? -17.688 0.038 0.829 1.00 2.65 145 GLN A CA 3
ATOM 1369 C C . GLN A 1 27 ? -17.701 -0.349 2.308 1.00 3.57 145 GLN A C 3
ATOM 1370 O O . GLN A 1 27 ? -18.188 -1.416 2.681 1.00 4.44 145 GLN A O 3
ATOM 1384 N N . ALA A 1 28 ? -17.163 0.527 3.146 1.00 3.76 146 ALA A N 3
ATOM 1385 C CA . ALA A 1 28 ? -17.065 0.250 4.573 1.00 5.03 146 ALA A CA 3
ATOM 1386 C C . ALA A 1 28 ? -18.325 0.676 5.314 1.00 5.70 146 ALA A C 3
ATOM 1387 O O . ALA A 1 28 ? -18.845 -0.067 6.148 1.00 6.34 146 ALA A O 3
ATOM 1394 N N . LYS A 1 29 ? -18.819 1.867 5.006 1.00 5.87 147 LYS A N 3
ATOM 1395 C CA . LYS A 1 29 ? -19.954 2.428 5.727 1.00 6.79 147 LYS A CA 3
ATOM 1396 C C . LYS A 1 29 ? -20.903 3.146 4.776 1.00 7.23 147 LYS A C 3
ATOM 1397 O O . LYS A 1 29 ? -21.453 4.199 5.108 1.00 7.60 147 LYS A O 3
ATOM 1416 N N . HIS A 1 30 ? -21.103 2.552 3.607 1.00 7.52 148 HIS A N 3
ATOM 1417 C CA . HIS A 1 30 ? -21.938 3.129 2.561 1.00 8.27 148 HIS A CA 3
ATOM 1418 C C . HIS A 1 30 ? -21.470 4.530 2.193 1.00 9.37 148 HIS A C 3
ATOM 1419 O O . HIS A 1 30 ? -20.449 4.639 1.488 1.00 9.96 148 HIS A O 3
ATOM 1441 N N . THR A 1 2 ? 21.891 1.839 -0.468 1.00 0.85 120 THR A N 4
ATOM 1442 C CA . THR A 1 2 ? 21.637 2.918 0.473 1.00 0.78 120 THR A CA 4
ATOM 1443 C C . THR A 1 2 ? 20.355 2.649 1.266 1.00 0.62 120 THR A C 4
ATOM 1444 O O . THR A 1 2 ? 19.663 1.667 1.015 1.00 0.55 120 THR A O 4
ATOM 1455 N N . ALA A 1 3 ? 20.031 3.520 2.203 1.00 0.60 121 ALA A N 4
ATOM 1456 C CA . ALA A 1 3 ? 18.843 3.338 3.026 1.00 0.51 121 ALA A CA 4
ATOM 1457 C C . ALA A 1 3 ? 17.575 3.380 2.183 1.00 0.42 121 ALA A C 4
ATOM 1458 O O . ALA A 1 3 ? 16.681 2.545 2.329 1.00 0.37 121 ALA A O 4
ATOM 1465 N N . GLN A 1 4 ? 17.515 4.334 1.271 1.00 0.43 122 GLN A N 4
ATOM 1466 C CA . GLN A 1 4 ? 16.308 4.551 0.490 1.00 0.39 122 GLN A CA 4
ATOM 1467 C C . GLN A 1 4 ? 16.220 3.623 -0.716 1.00 0.41 122 GLN A C 4
ATOM 1468 O O . GLN A 1 4 ? 15.368 3.807 -1.578 1.00 0.52 122 GLN A O 4
ATOM 1482 N N . VAL A 1 5 ? 17.082 2.620 -0.777 1.00 0.41 123 VAL A N 4
ATOM 1483 C CA . VAL A 1 5 ? 17.028 1.675 -1.887 1.00 0.46 123 VAL A CA 4
ATOM 1484 C C . VAL A 1 5 ? 16.014 0.580 -1.589 1.00 0.37 123 VAL A C 4
ATOM 1485 O O . VAL A 1 5 ? 15.226 0.194 -2.453 1.00 0.40 123 VAL A O 4
ATOM 1498 N N . PHE A 1 6 ? 16.010 0.115 -0.348 1.00 0.31 124 PHE A N 4
ATOM 1499 C CA . PHE A 1 6 ? 15.118 -0.948 0.057 1.00 0.27 124 PHE A CA 4
ATOM 1500 C C . PHE A 1 6 ? 13.806 -0.375 0.554 1.00 0.17 124 PHE A C 4
ATOM 1501 O O . PHE A 1 6 ? 12.787 -1.058 0.565 1.00 0.18 124 PHE A O 4
ATOM 1518 N N . ALA A 1 7 ? 13.829 0.891 0.948 1.00 0.16 125 ALA A N 4
ATOM 1519 C CA . ALA A 1 7 ? 12.600 1.585 1.285 1.00 0.17 125 ALA A CA 4
ATOM 1520 C C . ALA A 1 7 ? 11.738 1.716 0.050 1.00 0.15 125 ALA A C 4
ATOM 1521 O O . ALA A 1 7 ? 10.521 1.619 0.119 1.00 0.20 125 ALA A O 4
ATOM 1528 N N . GLU A 1 8 ? 12.393 1.920 -1.085 1.00 0.14 126 GLU A N 4
ATOM 1529 C CA . GLU A 1 8 ? 11.707 2.001 -2.363 1.00 0.20 126 GLU A CA 4
ATOM 1530 C C . GLU A 1 8 ? 11.113 0.652 -2.757 1.00 0.20 126 GLU A C 4
ATOM 1531 O O . GLU A 1 8 ? 10.206 0.580 -3.583 1.00 0.26 126 GLU A O 4
ATOM 1543 N N . GLU A 1 9 ? 11.621 -0.412 -2.151 1.00 0.18 127 GLU A N 4
ATOM 1544 C CA . GLU A 1 9 ? 11.058 -1.733 -2.349 1.00 0.25 127 GLU A CA 4
ATOM 1545 C C . GLU A 1 9 ? 9.895 -1.899 -1.387 1.00 0.25 127 GLU A C 4
ATOM 1546 O O . GLU A 1 9 ? 8.853 -2.475 -1.712 1.00 0.38 127 GLU A O 4
ATOM 1558 N N . ARG A 1 10 ? 10.109 -1.359 -0.199 1.00 0.19 128 ARG A N 4
ATOM 1559 C CA . ARG A 1 10 ? 9.159 -1.417 0.894 1.00 0.23 128 ARG A CA 4
ATOM 1560 C C . ARG A 1 10 ? 7.891 -0.638 0.561 1.00 0.29 128 ARG A C 4
ATOM 1561 O O . ARG A 1 10 ? 6.784 -1.160 0.665 1.00 0.35 128 ARG A O 4
ATOM 1582 N N . VAL A 1 11 ? 8.068 0.620 0.188 1.00 0.28 129 VAL A N 4
ATOM 1583 C CA . VAL A 1 11 ? 6.955 1.528 -0.039 1.00 0.35 129 VAL A CA 4
ATOM 1584 C C . VAL A 1 11 ? 5.940 0.948 -1.030 1.00 0.36 129 VAL A C 4
ATOM 1585 O O . VAL A 1 11 ? 4.754 0.968 -0.763 1.00 0.40 129 VAL A O 4
ATOM 1598 N N . ARG A 1 12 ? 6.415 0.408 -2.154 1.00 0.34 130 ARG A N 4
ATOM 1599 C CA . ARG A 1 12 ? 5.539 -0.201 -3.161 1.00 0.37 130 ARG A CA 4
ATOM 1600 C C . ARG A 1 12 ? 4.751 -1.371 -2.576 1.00 0.34 130 ARG A C 4
ATOM 1601 O O . ARG A 1 12 ? 3.616 -1.639 -2.976 1.00 0.36 130 ARG A O 4
ATOM 1622 N N . GLU A 1 13 ? 5.364 -2.054 -1.623 1.00 0.30 131 GLU A N 4
ATOM 1623 C CA . GLU A 1 13 ? 4.736 -3.175 -0.937 1.00 0.29 131 GLU A CA 4
ATOM 1624 C C . GLU A 1 13 ? 3.661 -2.644 0.000 1.00 0.28 131 GLU A C 4
ATOM 1625 O O . GLU A 1 13 ? 2.531 -3.126 0.024 1.00 0.27 131 GLU A O 4
ATOM 1637 N N . LEU A 1 14 ? 4.041 -1.625 0.749 1.00 0.30 132 LEU A N 4
ATOM 1638 C CA . LEU A 1 14 ? 3.130 -0.901 1.620 1.00 0.30 132 LEU A CA 4
ATOM 1639 C C . LEU A 1 14 ? 1.991 -0.311 0.799 1.00 0.27 132 LEU A C 4
ATOM 1640 O O . LEU A 1 14 ? 0.836 -0.367 1.207 1.00 0.26 132 LEU A O 4
ATOM 1656 N N . GLU A 1 15 ? 2.327 0.227 -0.369 1.00 0.27 133 GLU A N 4
ATOM 1657 C CA . GLU A 1 15 ? 1.343 0.790 -1.286 1.00 0.27 133 GLU A CA 4
ATOM 1658 C C . GLU A 1 15 ? 0.275 -0.231 -1.637 1.00 0.22 133 GLU A C 4
ATOM 1659 O O . GLU A 1 15 ? -0.897 0.107 -1.777 1.00 0.24 133 GLU A O 4
ATOM 1671 N N . ALA A 1 16 ? 0.683 -1.480 -1.750 1.00 0.22 134 ALA A N 4
ATOM 1672 C CA . ALA A 1 16 ? -0.248 -2.562 -2.029 1.00 0.21 134 ALA A CA 4
ATOM 1673 C C . ALA A 1 16 ? -1.151 -2.803 -0.825 1.00 0.18 134 ALA A C 4
ATOM 1674 O O . ALA A 1 16 ? -2.347 -3.057 -0.972 1.00 0.21 134 ALA A O 4
ATOM 1681 N N . GLU A 1 17 ? -0.562 -2.690 0.360 1.00 0.17 135 GLU A N 4
ATOM 1682 C CA . GLU A 1 17 ? -1.275 -2.899 1.615 1.00 0.19 135 GLU A CA 4
ATOM 1683 C C . GLU A 1 17 ? -2.360 -1.850 1.821 1.00 0.18 135 GLU A C 4
ATOM 1684 O O . GLU A 1 17 ? -3.468 -2.155 2.256 1.00 0.20 135 GLU A O 4
ATOM 1696 N N . VAL A 1 18 ? -2.024 -0.607 1.527 1.00 0.18 136 VAL A N 4
ATOM 1697 C CA . VAL A 1 18 ? -2.944 0.498 1.735 1.00 0.20 136 VAL A CA 4
ATOM 1698 C C . VAL A 1 18 ? -3.954 0.599 0.593 1.00 0.14 136 VAL A C 4
ATOM 1699 O O . VAL A 1 18 ? -5.146 0.778 0.831 1.00 0.13 136 VAL A O 4
ATOM 1712 N N . ALA A 1 19 ? -3.490 0.452 -0.639 1.00 0.14 137 ALA A N 4
ATOM 1713 C CA . ALA A 1 19 ? -4.369 0.538 -1.805 1.00 0.16 137 ALA A CA 4
ATOM 1714 C C . ALA A 1 19 ? -5.452 -0.540 -1.790 1.00 0.16 137 ALA A C 4
ATOM 1715 O O . ALA A 1 19 ? -6.539 -0.339 -2.335 1.00 0.21 137 ALA A O 4
ATOM 1722 N N . GLU A 1 20 ? -5.183 -1.666 -1.137 1.00 0.14 138 GLU A N 4
ATOM 1723 C CA . GLU A 1 20 ? -6.165 -2.745 -1.075 1.00 0.20 138 GLU A CA 4
ATOM 1724 C C . GLU A 1 20 ? -7.134 -2.455 0.051 1.00 0.19 138 GLU A C 4
ATOM 1725 O O . GLU A 1 20 ? -8.227 -3.012 0.128 1.00 0.26 138 GLU A O 4
ATOM 1737 N N . LEU A 1 21 ? -6.708 -1.560 0.915 1.00 0.15 139 LEU A N 4
ATOM 1738 C CA . LEU A 1 21 ? -7.470 -1.188 2.077 1.00 0.18 139 LEU A CA 4
ATOM 1739 C C . LEU A 1 21 ? -8.534 -0.167 1.682 1.00 0.16 139 LEU A C 4
ATOM 1740 O O . LEU A 1 21 ? -9.620 -0.130 2.258 1.00 0.20 139 LEU A O 4
ATOM 1756 N N . ARG A 1 22 ? -8.230 0.639 0.667 1.00 0.13 140 ARG A N 4
ATOM 1757 C CA . ARG A 1 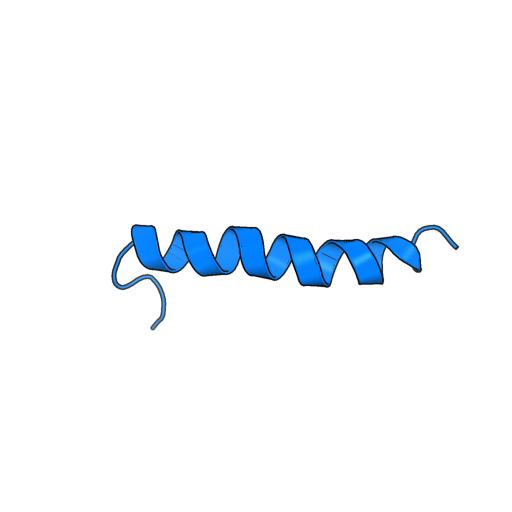22 ? -9.187 1.620 0.158 1.00 0.14 140 ARG A CA 4
ATOM 1758 C C . ARG A 1 22 ? -10.402 0.880 -0.370 1.00 0.16 140 ARG A C 4
ATOM 1759 O O . ARG A 1 22 ? -11.531 1.362 -0.307 1.00 0.18 140 ARG A O 4
ATOM 1780 N N . ARG A 1 23 ? -10.127 -0.311 -0.876 1.00 0.18 141 ARG A N 4
ATOM 1781 C CA . ARG A 1 23 ? -11.146 -1.196 -1.424 1.00 0.24 141 ARG A CA 4
ATOM 1782 C C . ARG A 1 23 ? -12.117 -1.637 -0.336 1.00 0.26 141 ARG A C 4
ATOM 1783 O O . ARG A 1 23 ? -13.283 -1.913 -0.597 1.00 0.32 141 ARG A O 4
ATOM 1804 N N . GLN A 1 24 ? -11.616 -1.717 0.882 1.00 0.25 142 GLN A N 4
ATOM 1805 C CA . GLN A 1 24 ? -12.430 -2.104 2.024 1.00 0.29 142 GLN A CA 4
ATOM 1806 C C . GLN A 1 24 ? -13.145 -0.887 2.590 1.00 0.26 142 GLN A C 4
ATOM 1807 O O . GLN A 1 24 ? -14.227 -0.990 3.166 1.00 0.34 142 GLN A O 4
ATOM 1821 N N . GLN A 1 25 ? -12.525 0.271 2.413 1.00 0.25 143 GLN A N 4
ATOM 1822 C CA . GLN A 1 25 ? -13.110 1.534 2.835 1.00 0.25 143 GLN A CA 4
ATOM 1823 C C . GLN A 1 25 ? -14.292 1.902 1.944 1.00 0.27 143 GLN A C 4
ATOM 1824 O O . GLN A 1 25 ? -15.358 2.290 2.429 1.00 0.40 143 GLN A O 4
ATOM 1838 N N . GLY A 1 26 ? -14.094 1.775 0.642 1.00 0.43 144 GLY A N 4
ATOM 1839 C CA . GLY A 1 26 ? -15.143 2.083 -0.302 1.00 0.49 144 GLY A CA 4
ATOM 1840 C C . GLY A 1 26 ? -15.315 0.988 -1.331 1.00 1.09 144 GLY A C 4
ATOM 1841 O O . GLY A 1 26 ? -14.363 0.617 -2.018 1.00 2.01 144 GLY A O 4
ATOM 1845 N N . GLN A 1 27 ? -16.529 0.472 -1.441 1.00 1.69 145 GLN A N 4
ATOM 1846 C CA . GLN A 1 27 ? -16.811 -0.643 -2.335 1.00 2.65 145 GLN A CA 4
ATOM 1847 C C . GLN A 1 27 ? -17.244 -0.165 -3.717 1.00 3.57 145 GLN A C 4
ATOM 1848 O O . GLN A 1 27 ? -17.953 -0.870 -4.438 1.00 4.44 145 GLN A O 4
ATOM 1862 N N . ALA A 1 28 ? -16.820 1.033 -4.083 1.00 3.76 146 ALA A N 4
ATOM 1863 C CA . ALA A 1 28 ? -17.073 1.556 -5.413 1.00 5.03 146 ALA A CA 4
ATOM 1864 C C . ALA A 1 28 ? -15.760 1.982 -6.053 1.00 5.70 146 ALA A C 4
ATOM 1865 O O . ALA A 1 28 ? -15.234 1.294 -6.923 1.00 6.34 146 ALA A O 4
ATOM 1872 N N . LYS A 1 29 ? -15.227 3.102 -5.588 1.00 5.87 147 LYS A N 4
ATOM 1873 C CA . LYS A 1 29 ? -13.931 3.592 -6.034 1.00 6.79 147 LYS A CA 4
ATOM 1874 C C . LYS A 1 29 ? -13.467 4.700 -5.099 1.00 7.23 147 LYS A C 4
ATOM 1875 O O . LYS A 1 29 ? -13.743 5.881 -5.323 1.00 7.60 147 LYS A O 4
ATOM 1894 N N . HIS A 1 30 ? -12.787 4.305 -4.037 1.00 7.52 148 HIS A N 4
ATOM 1895 C CA . HIS A 1 30 ? -12.348 5.236 -3.012 1.00 8.27 148 HIS A CA 4
ATOM 1896 C C . HIS A 1 30 ? -10.943 5.734 -3.326 1.00 9.37 148 HIS A C 4
ATOM 1897 O O . HIS A 1 30 ? -10.817 6.777 -3.998 1.00 9.96 148 HIS A O 4
ATOM 1919 N N . THR A 1 2 ? 21.836 1.441 0.860 1.00 0.85 120 THR A N 5
ATOM 1920 C CA . THR A 1 2 ? 21.534 2.595 1.687 1.00 0.78 120 THR A CA 5
ATOM 1921 C C . THR A 1 2 ? 20.089 2.529 2.177 1.00 0.62 120 THR A C 5
ATOM 1922 O O . THR A 1 2 ? 19.280 1.789 1.626 1.00 0.55 120 THR A O 5
ATOM 1933 N N . ALA A 1 3 ? 19.771 3.298 3.203 1.00 0.60 121 ALA A N 5
ATOM 1934 C CA . ALA A 1 3 ? 18.449 3.258 3.822 1.00 0.51 121 ALA A CA 5
ATOM 1935 C C . ALA A 1 3 ? 17.327 3.403 2.795 1.00 0.42 121 ALA A C 5
ATOM 1936 O O . ALA A 1 3 ? 16.396 2.595 2.754 1.00 0.37 121 ALA A O 5
ATOM 1943 N N . GLN A 1 4 ? 17.432 4.406 1.940 1.00 0.43 122 GLN A N 5
ATOM 1944 C CA . GLN A 1 4 ? 16.357 4.709 1.007 1.00 0.39 122 GLN A CA 5
ATOM 1945 C C . GLN A 1 4 ? 16.371 3.813 -0.228 1.00 0.41 122 GLN A C 5
ATOM 1946 O O . GLN A 1 4 ? 15.573 4.013 -1.138 1.00 0.52 122 GLN A O 5
ATOM 1960 N N . VAL A 1 5 ? 17.241 2.811 -0.255 1.00 0.41 123 VAL A N 5
ATOM 1961 C CA . VAL A 1 5 ? 17.314 1.927 -1.421 1.00 0.46 123 VAL A CA 5
ATOM 1962 C C . VAL A 1 5 ? 16.276 0.819 -1.316 1.00 0.37 123 VAL A C 5
ATOM 1963 O O . VAL A 1 5 ? 15.651 0.442 -2.304 1.00 0.40 123 VAL A O 5
ATOM 1976 N N . PHE A 1 6 ? 16.104 0.292 -0.115 1.00 0.31 124 PHE A N 5
ATOM 1977 C CA . PHE A 1 6 ? 15.162 -0.787 0.107 1.00 0.27 124 PHE A CA 5
ATOM 1978 C C . PHE A 1 6 ? 13.803 -0.244 0.509 1.00 0.17 124 PHE A C 5
ATOM 1979 O O . PHE A 1 6 ? 12.806 -0.956 0.465 1.00 0.18 124 PHE A O 5
ATOM 1996 N N . ALA A 1 7 ? 13.767 1.022 0.898 1.00 0.16 125 ALA A N 5
ATOM 1997 C CA . ALA A 1 7 ? 12.512 1.668 1.244 1.00 0.17 125 ALA A CA 5
ATOM 1998 C C . ALA A 1 7 ? 11.653 1.845 0.012 1.00 0.15 125 ALA A C 5
ATOM 1999 O O . ALA A 1 7 ? 10.431 1.777 0.078 1.00 0.20 125 ALA A O 5
ATOM 2006 N N . GLU A 1 8 ? 12.302 2.079 -1.114 1.00 0.14 126 GLU A N 5
ATOM 2007 C CA . GLU A 1 8 ? 11.598 2.212 -2.377 1.00 0.20 126 GLU A CA 5
ATOM 2008 C C . GLU A 1 8 ? 11.206 0.839 -2.912 1.00 0.20 126 GLU A C 5
ATOM 2009 O O . GLU A 1 8 ? 10.409 0.722 -3.841 1.00 0.26 126 GLU A O 5
ATOM 2021 N N . GLU A 1 9 ? 11.766 -0.198 -2.304 1.00 0.18 127 GLU A N 5
ATOM 2022 C CA . GLU A 1 9 ? 11.337 -1.559 -2.558 1.00 0.25 127 GLU A CA 5
ATOM 2023 C C . GLU A 1 9 ? 10.184 -1.886 -1.616 1.00 0.25 127 GLU A C 5
ATOM 2024 O O . GLU A 1 9 ? 9.231 -2.581 -1.971 1.00 0.38 127 GLU A O 5
ATOM 2036 N N . ARG A 1 10 ? 10.296 -1.348 -0.410 1.00 0.19 128 ARG A N 5
ATOM 2037 C CA . ARG A 1 10 ? 9.293 -1.497 0.635 1.00 0.23 128 ARG A CA 5
ATOM 2038 C C . ARG A 1 10 ? 7.992 -0.828 0.216 1.00 0.29 128 ARG A C 5
ATOM 2039 O O . ARG A 1 10 ? 6.927 -1.449 0.230 1.00 0.35 128 ARG A O 5
ATOM 2060 N N . VAL A 1 11 ? 8.102 0.450 -0.133 1.00 0.28 129 VAL A N 5
ATOM 2061 C CA . VAL A 1 11 ? 6.955 1.291 -0.446 1.00 0.35 129 VAL A CA 5
ATOM 2062 C C . VAL A 1 11 ? 5.972 0.597 -1.392 1.00 0.36 129 VAL A C 5
ATOM 2063 O O . VAL A 1 11 ? 4.777 0.600 -1.147 1.00 0.40 129 VAL A O 5
ATOM 2076 N N . ARG A 1 12 ? 6.491 -0.029 -2.442 1.00 0.34 130 ARG A N 5
ATOM 2077 C CA . ARG A 1 12 ? 5.663 -0.677 -3.454 1.00 0.37 130 ARG A CA 5
ATOM 2078 C C . ARG A 1 12 ? 4.753 -1.750 -2.851 1.00 0.34 130 ARG A C 5
ATOM 2079 O O . ARG A 1 12 ? 3.618 -1.934 -3.295 1.00 0.36 130 ARG A O 5
ATOM 2100 N N . GLU A 1 13 ? 5.241 -2.432 -1.824 1.00 0.30 131 GLU A N 5
ATOM 2101 C CA . GLU A 1 13 ? 4.461 -3.472 -1.163 1.00 0.29 131 GLU A CA 5
ATOM 2102 C C . GLU A 1 13 ? 3.483 -2.830 -0.193 1.00 0.28 131 GLU A C 5
ATOM 2103 O O . GLU A 1 13 ? 2.327 -3.243 -0.074 1.00 0.27 131 GLU A O 5
ATOM 2115 N N . LEU A 1 14 ? 3.968 -1.800 0.479 1.00 0.30 132 LEU A N 5
ATOM 2116 C CA . LEU A 1 14 ? 3.160 -1.001 1.390 1.00 0.30 132 LEU A CA 5
ATOM 2117 C C . LEU A 1 14 ? 2.005 -0.370 0.626 1.00 0.27 132 LEU A C 5
ATOM 2118 O O . LEU A 1 14 ? 0.883 -0.332 1.116 1.00 0.26 132 LEU A O 5
ATOM 2134 N N . GLU A 1 15 ? 2.288 0.092 -0.584 1.00 0.27 133 GLU A N 5
ATOM 2135 C CA . GLU A 1 15 ? 1.275 0.672 -1.451 1.00 0.27 133 GLU A CA 5
ATOM 2136 C C . GLU A 1 15 ? 0.144 -0.305 -1.694 1.00 0.22 133 GLU A C 5
ATOM 2137 O O . GLU A 1 15 ? -1.024 0.064 -1.676 1.00 0.24 133 GLU A O 5
ATOM 2149 N N . ALA A 1 16 ? 0.506 -1.549 -1.910 1.00 0.22 134 ALA A N 5
ATOM 2150 C CA . ALA A 1 16 ? -0.476 -2.613 -2.064 1.00 0.21 134 ALA A CA 5
ATOM 2151 C C . ALA A 1 16 ? -1.280 -2.785 -0.780 1.00 0.18 134 ALA A C 5
ATOM 2152 O O . ALA A 1 16 ? -2.491 -2.988 -0.817 1.00 0.21 134 ALA A O 5
ATOM 2159 N N . GLU A 1 17 ? -0.590 -2.671 0.353 1.00 0.17 135 GLU A N 5
ATOM 2160 C CA . GLU A 1 17 ? -1.217 -2.803 1.666 1.00 0.19 135 GLU A CA 5
ATOM 2161 C C . GLU A 1 17 ? -2.276 -1.730 1.884 1.00 0.18 135 GLU A C 5
ATOM 2162 O O . GLU A 1 17 ? -3.342 -1.993 2.435 1.00 0.20 135 GLU A O 5
ATOM 2174 N N . VAL A 1 18 ? -1.968 -0.517 1.460 1.00 0.18 136 VAL A N 5
ATOM 2175 C CA . VAL A 1 18 ? -2.887 0.598 1.621 1.00 0.20 136 VAL A CA 5
ATOM 2176 C C . VAL A 1 18 ? -3.945 0.601 0.519 1.00 0.14 136 VAL A C 5
ATOM 2177 O O . VAL A 1 18 ? -5.122 0.818 0.787 1.00 0.13 136 VAL A O 5
ATOM 2190 N N . ALA A 1 19 ? -3.534 0.331 -0.709 1.00 0.14 137 ALA A N 5
ATOM 2191 C CA . ALA A 1 19 ? -4.458 0.317 -1.839 1.00 0.16 137 ALA A CA 5
ATOM 2192 C C . ALA A 1 19 ? -5.542 -0.749 -1.680 1.00 0.16 137 ALA A C 5
ATOM 2193 O O . ALA A 1 19 ? -6.655 -0.586 -2.179 1.00 0.21 137 ALA A O 5
ATOM 2200 N N . GLU A 1 20 ? -5.239 -1.818 -0.948 1.00 0.14 138 GLU A N 5
ATOM 2201 C CA . GLU A 1 20 ? -6.217 -2.884 -0.742 1.00 0.20 138 GLU A CA 5
ATOM 2202 C C . GLU A 1 20 ? -7.160 -2.471 0.365 1.00 0.19 138 GLU A C 5
ATOM 2203 O O . GLU A 1 20 ? -8.255 -3.009 0.525 1.00 0.26 138 GLU A O 5
ATOM 2215 N N . LEU A 1 21 ? -6.716 -1.487 1.115 1.00 0.15 139 LEU A N 5
ATOM 2216 C CA . LEU A 1 21 ? -7.447 -0.989 2.247 1.00 0.18 139 LEU A CA 5
ATOM 2217 C C . LEU A 1 21 ? -8.513 -0.002 1.779 1.00 0.16 139 LEU A C 5
ATOM 2218 O O . LEU A 1 21 ? -9.588 0.088 2.368 1.00 0.20 139 LEU A O 5
ATOM 2234 N N . ARG A 1 22 ? -8.226 0.717 0.695 1.00 0.13 140 ARG A N 5
ATOM 2235 C CA . ARG A 1 22 ? -9.199 1.649 0.129 1.00 0.14 140 ARG A CA 5
ATOM 2236 C C . ARG A 1 22 ? -10.415 0.863 -0.331 1.00 0.16 140 ARG A C 5
ATOM 2237 O O . ARG A 1 22 ? -11.550 1.329 -0.255 1.00 0.18 140 ARG A O 5
ATOM 2258 N N . ARG A 1 23 ? -10.142 -0.347 -0.797 1.00 0.18 141 ARG A N 5
ATOM 2259 C CA . ARG A 1 23 ? -11.172 -1.278 -1.235 1.00 0.24 141 ARG A CA 5
ATOM 2260 C C . ARG A 1 23 ? -12.125 -1.605 -0.091 1.00 0.26 141 ARG A C 5
ATOM 2261 O O . ARG A 1 23 ? -13.309 -1.856 -0.302 1.00 0.32 141 ARG A O 5
ATOM 2282 N N . GLN A 1 24 ? -11.592 -1.593 1.122 1.00 0.25 142 GLN A N 5
ATOM 2283 C CA . GLN A 1 24 ? -12.375 -1.875 2.317 1.00 0.29 142 GLN A CA 5
ATOM 2284 C C . GLN A 1 24 ? -13.103 -0.617 2.773 1.00 0.26 142 GLN A C 5
ATOM 2285 O O . GLN A 1 24 ? -14.173 -0.684 3.377 1.00 0.34 142 GLN A O 5
ATOM 2299 N N . GLN A 1 25 ? -12.508 0.530 2.475 1.00 0.25 143 GLN A N 5
ATOM 2300 C CA . GLN A 1 25 ? -13.123 1.817 2.757 1.00 0.25 143 GLN A CA 5
ATOM 2301 C C . GLN A 1 25 ? -14.328 2.034 1.847 1.00 0.27 143 GLN A C 5
ATOM 2302 O O . GLN A 1 25 ? -15.403 2.428 2.301 1.00 0.40 143 GLN A O 5
ATOM 2316 N N . GLY A 1 26 ? -14.141 1.755 0.564 1.00 0.43 144 GLY A N 5
ATOM 2317 C CA . GLY A 1 26 ? -15.225 1.863 -0.389 1.00 0.49 144 GLY A CA 5
ATOM 2318 C C . GLY A 1 26 ? -16.136 0.655 -0.346 1.00 1.09 144 GLY A C 5
ATOM 2319 O O . GLY A 1 26 ? -15.980 -0.283 -1.131 1.00 2.01 144 GLY A O 5
ATOM 2323 N N . GLN A 1 27 ? -17.091 0.677 0.572 1.00 1.69 145 GLN A N 5
ATOM 2324 C CA . GLN A 1 27 ? -18.006 -0.440 0.760 1.00 2.65 145 GLN A CA 5
ATOM 2325 C C . GLN A 1 27 ? -19.224 -0.316 -0.151 1.00 3.57 145 GLN A C 5
ATOM 2326 O O . GLN A 1 27 ? -20.356 -0.495 0.294 1.00 4.44 145 GLN A O 5
ATOM 2340 N N . ALA A 1 28 ? -18.987 -0.007 -1.421 1.00 3.76 146 ALA A N 5
ATOM 2341 C CA . ALA A 1 28 ? -20.066 0.105 -2.392 1.00 5.03 146 ALA A CA 5
ATOM 2342 C C . ALA A 1 28 ? -20.664 -1.266 -2.671 1.00 5.70 146 ALA A C 5
ATOM 2343 O O . ALA A 1 28 ? -20.044 -2.107 -3.326 1.00 6.34 146 ALA A O 5
ATOM 2350 N N . LYS A 1 29 ? -21.864 -1.487 -2.161 1.00 5.87 147 LYS A N 5
ATOM 2351 C CA . LYS A 1 29 ? -22.495 -2.792 -2.231 1.00 6.79 147 LYS A CA 5
ATOM 2352 C C . LYS A 1 29 ? -23.297 -2.949 -3.517 1.00 7.23 147 LYS A C 5
ATOM 2353 O O . LYS A 1 29 ? -24.322 -2.290 -3.711 1.00 7.60 147 LYS A O 5
ATOM 2372 N N . HIS A 1 30 ? -22.824 -3.821 -4.391 1.00 7.52 148 HIS A N 5
ATOM 2373 C CA . HIS A 1 30 ? -23.514 -4.119 -5.633 1.00 8.27 148 HIS A CA 5
ATOM 2374 C C . HIS A 1 30 ? -23.240 -5.564 -6.031 1.00 9.37 148 HIS A C 5
ATOM 2375 O O . HIS A 1 30 ? -22.209 -5.816 -6.686 1.00 9.96 148 HIS A O 5
ATOM 2397 N N . THR A 1 2 ? 21.721 1.360 -0.107 1.00 0.85 120 THR A N 6
ATOM 2398 C CA . THR A 1 2 ? 21.585 2.531 0.742 1.00 0.78 120 THR A CA 6
ATOM 2399 C C . THR A 1 2 ? 20.191 2.542 1.368 1.00 0.62 120 THR A C 6
ATOM 2400 O O . THR A 1 2 ? 19.325 1.780 0.946 1.00 0.55 120 THR A O 6
ATOM 2411 N N . ALA A 1 3 ? 19.969 3.394 2.355 1.00 0.60 121 ALA A N 6
ATOM 2412 C CA . ALA A 1 3 ? 18.715 3.390 3.102 1.00 0.51 121 ALA A CA 6
ATOM 2413 C C . ALA A 1 3 ? 17.492 3.540 2.196 1.00 0.42 121 ALA A C 6
ATOM 2414 O O . ALA A 1 3 ? 16.508 2.811 2.343 1.00 0.37 121 ALA A O 6
ATOM 2421 N N . GLN A 1 4 ? 17.562 4.459 1.243 1.00 0.43 122 GLN A N 6
ATOM 2422 C CA . GLN A 1 4 ? 16.411 4.763 0.402 1.00 0.39 122 GLN A CA 6
ATOM 2423 C C . GLN A 1 4 ? 16.282 3.823 -0.788 1.00 0.41 122 GLN A C 6
ATOM 2424 O O . GLN A 1 4 ? 15.434 4.029 -1.653 1.00 0.52 122 GLN A O 6
ATOM 2438 N N . VAL A 1 5 ? 17.093 2.785 -0.835 1.00 0.41 123 VAL A N 6
ATOM 2439 C CA . VAL A 1 5 ? 17.026 1.861 -1.959 1.00 0.46 123 VAL A CA 6
ATOM 2440 C C . VAL A 1 5 ? 15.991 0.775 -1.690 1.00 0.37 123 VAL A C 6
ATOM 2441 O O . VAL A 1 5 ? 15.183 0.442 -2.557 1.00 0.40 123 VAL A O 6
ATOM 2454 N N . PHE A 1 6 ? 15.992 0.255 -0.472 1.00 0.31 124 PHE A N 6
ATOM 2455 C CA . PHE A 1 6 ? 15.081 -0.809 -0.103 1.00 0.27 124 PHE A CA 6
ATOM 2456 C C . PHE A 1 6 ? 13.792 -0.235 0.449 1.00 0.17 124 PHE A C 6
ATOM 2457 O O . PHE A 1 6 ? 12.787 -0.926 0.538 1.00 0.18 124 PHE A O 6
ATOM 2474 N N . ALA A 1 7 ? 13.824 1.040 0.814 1.00 0.16 125 ALA A N 6
ATOM 2475 C CA . ALA A 1 7 ? 12.613 1.738 1.206 1.00 0.17 125 ALA A CA 6
ATOM 2476 C C . ALA A 1 7 ? 11.692 1.864 0.017 1.00 0.15 125 ALA A C 6
ATOM 2477 O O . ALA A 1 7 ? 10.477 1.839 0.146 1.00 0.20 125 ALA A O 6
ATOM 2484 N N . GLU A 1 8 ? 12.298 2.018 -1.144 1.00 0.14 126 GLU A N 6
ATOM 2485 C CA . GLU A 1 8 ? 11.569 2.103 -2.391 1.00 0.20 126 GLU A CA 6
ATOM 2486 C C . GLU A 1 8 ? 11.024 0.739 -2.793 1.00 0.20 126 GLU A C 6
ATOM 2487 O O . GLU A 1 8 ? 10.108 0.633 -3.608 1.00 0.26 126 GLU A O 6
ATOM 2499 N N . GLU A 1 9 ? 11.591 -0.300 -2.204 1.00 0.18 127 GLU A N 6
ATOM 2500 C CA . GLU A 1 9 ? 11.074 -1.642 -2.357 1.00 0.25 127 GLU A CA 6
ATOM 2501 C C . GLU A 1 9 ? 9.954 -1.841 -1.345 1.00 0.25 127 GLU A C 6
ATOM 2502 O O . GLU A 1 9 ? 8.887 -2.373 -1.653 1.00 0.38 127 GLU A O 6
ATOM 2514 N N . ARG A 1 10 ? 10.230 -1.372 -0.138 1.00 0.19 128 ARG A N 6
ATOM 2515 C CA . ARG A 1 10 ? 9.295 -1.403 0.976 1.00 0.23 128 ARG A CA 6
ATOM 2516 C C . ARG A 1 10 ? 8.000 -0.680 0.613 1.00 0.29 128 ARG A C 6
ATOM 2517 O O . ARG A 1 10 ? 6.916 -1.259 0.677 1.00 0.35 128 ARG A O 6
ATOM 2538 N N . VAL A 1 11 ? 8.136 0.592 0.245 1.00 0.28 129 VAL A N 6
ATOM 2539 C CA . VAL A 1 11 ? 6.995 1.471 0.015 1.00 0.35 129 VAL A CA 6
ATOM 2540 C C . VAL A 1 11 ? 5.960 0.841 -0.921 1.00 0.36 129 VAL A C 6
ATOM 2541 O O . VAL A 1 11 ? 4.794 0.780 -0.582 1.00 0.40 129 VAL A O 6
ATOM 2554 N N . ARG A 1 12 ? 6.400 0.343 -2.074 1.00 0.34 130 ARG A N 6
ATOM 2555 C CA . ARG A 1 12 ? 5.498 -0.229 -3.072 1.00 0.37 130 ARG A CA 6
ATOM 2556 C C . ARG A 1 12 ? 4.746 -1.442 -2.528 1.00 0.34 130 ARG A C 6
ATOM 2557 O O . ARG A 1 12 ? 3.621 -1.722 -2.946 1.00 0.36 130 ARG A O 6
ATOM 2578 N N . GLU A 1 13 ? 5.360 -2.147 -1.591 1.00 0.30 131 GLU A N 6
ATOM 2579 C CA . GLU A 1 13 ? 4.728 -3.305 -0.979 1.00 0.29 131 GLU A CA 6
ATOM 2580 C C . GLU A 1 13 ? 3.685 -2.826 0.015 1.00 0.28 131 GLU A C 6
ATOM 2581 O O . GLU A 1 13 ? 2.542 -3.284 0.026 1.00 0.27 131 GLU A O 6
ATOM 2593 N N . LEU A 1 14 ? 4.111 -1.883 0.837 1.00 0.30 132 LEU A N 6
ATOM 2594 C CA . LEU A 1 14 ? 3.229 -1.170 1.748 1.00 0.30 132 LEU A CA 6
ATOM 2595 C C . LEU A 1 14 ? 2.054 -0.592 0.968 1.00 0.27 132 LEU A C 6
ATOM 2596 O O . LEU A 1 14 ? 0.903 -0.754 1.360 1.00 0.26 132 LEU A O 6
ATOM 2612 N N . GLU A 1 15 ? 2.362 0.045 -0.157 1.00 0.27 133 GLU A N 6
ATOM 2613 C CA . GLU A 1 15 ? 1.360 0.655 -1.017 1.00 0.27 133 GLU A CA 6
ATOM 2614 C C . GLU A 1 15 ? 0.302 -0.351 -1.447 1.00 0.22 133 GLU A C 6
ATOM 2615 O O . GLU A 1 15 ? -0.872 -0.016 -1.550 1.00 0.24 133 GLU A O 6
ATOM 2627 N N . ALA A 1 16 ? 0.714 -1.587 -1.657 1.00 0.22 134 ALA A N 6
ATOM 2628 C CA . ALA A 1 16 ? -0.216 -2.640 -2.049 1.00 0.21 134 ALA A CA 6
ATOM 2629 C C . ALA A 1 16 ? -1.124 -3.011 -0.880 1.00 0.18 134 ALA A C 6
ATOM 2630 O O . ALA A 1 16 ? -2.308 -3.299 -1.061 1.00 0.21 134 ALA A O 6
ATOM 2637 N N . GLU A 1 17 ? -0.559 -2.973 0.318 1.00 0.17 135 GLU A N 6
ATOM 2638 C CA . GLU A 1 17 ? -1.290 -3.288 1.539 1.00 0.19 135 GLU A CA 6
ATOM 2639 C C . GLU A 1 17 ? -2.360 -2.246 1.840 1.00 0.18 135 GLU A C 6
ATOM 2640 O O . GLU A 1 17 ? -3.447 -2.571 2.317 1.00 0.20 135 GLU A O 6
ATOM 2652 N N . VAL A 1 18 ? -2.044 -0.993 1.569 1.00 0.18 136 VAL A N 6
ATOM 2653 C CA . VAL A 1 18 ? -2.959 0.099 1.856 1.00 0.20 136 VAL A CA 6
ATOM 2654 C C . VAL A 1 18 ? -3.934 0.326 0.701 1.00 0.14 136 VAL A C 6
ATOM 2655 O O . VAL A 1 18 ? -5.115 0.568 0.924 1.00 0.13 136 VAL A O 6
ATOM 2668 N N . ALA A 1 19 ? -3.449 0.224 -0.527 1.00 0.14 137 ALA A N 6
ATOM 2669 C CA . ALA A 1 19 ? -4.291 0.427 -1.704 1.00 0.16 137 ALA A CA 6
ATOM 2670 C C . ALA A 1 19 ? -5.443 -0.576 -1.773 1.00 0.16 137 ALA A C 6
ATOM 2671 O O . ALA A 1 19 ? -6.497 -0.278 -2.337 1.00 0.21 137 ALA A O 6
ATOM 2678 N N . GLU A 1 20 ? -5.260 -1.751 -1.179 1.00 0.14 138 GLU A N 6
ATOM 2679 C CA . GLU A 1 20 ? -6.318 -2.761 -1.166 1.00 0.20 138 GLU A CA 6
ATOM 2680 C C . GLU A 1 20 ? -7.281 -2.442 -0.043 1.00 0.19 138 GLU A C 6
ATOM 2681 O O . GLU A 1 20 ? -8.439 -2.857 -0.037 1.00 0.26 138 GLU A O 6
ATOM 2693 N N . LEU A 1 21 ? -6.776 -1.674 0.897 1.00 0.15 139 LEU A N 6
ATOM 2694 C CA . LEU A 1 21 ? -7.522 -1.289 2.066 1.00 0.18 139 LEU A CA 6
ATOM 2695 C C . LEU A 1 21 ? -8.515 -0.190 1.698 1.00 0.16 139 LEU A C 6
ATOM 2696 O O . LEU A 1 21 ? -9.587 -0.085 2.289 1.00 0.20 139 LEU A O 6
ATOM 2712 N N . ARG A 1 22 ? -8.170 0.611 0.691 1.00 0.13 140 ARG A N 6
ATOM 2713 C CA . ARG A 1 22 ? -9.067 1.662 0.225 1.00 0.14 140 ARG A CA 6
ATOM 2714 C C . ARG A 1 22 ? -10.328 1.026 -0.329 1.00 0.16 140 ARG A C 6
ATOM 2715 O O . ARG A 1 22 ? -11.419 1.574 -0.230 1.00 0.18 140 ARG A O 6
ATOM 2736 N N . ARG A 1 23 ? -10.147 -0.153 -0.908 1.00 0.18 141 ARG A N 6
ATOM 2737 C CA . ARG A 1 23 ? -11.247 -0.931 -1.464 1.00 0.24 141 ARG A CA 6
ATOM 2738 C C . ARG A 1 23 ? -12.251 -1.294 -0.382 1.00 0.26 141 ARG A C 6
ATOM 2739 O O . ARG A 1 23 ? -13.454 -1.351 -0.624 1.00 0.32 141 ARG A O 6
ATOM 2760 N N . GLN A 1 24 ? -11.739 -1.535 0.812 1.00 0.25 142 GLN A N 6
ATOM 2761 C CA . GLN A 1 24 ? -12.568 -1.889 1.955 1.00 0.29 142 GLN A CA 6
ATOM 2762 C C . GLN A 1 24 ? -13.202 -0.638 2.552 1.00 0.26 142 GLN A C 6
ATOM 2763 O O . GLN A 1 24 ? -14.208 -0.700 3.260 1.00 0.34 142 GLN A O 6
ATOM 2777 N N . GLN A 1 25 ? -12.593 0.497 2.258 1.00 0.25 143 GLN A N 6
ATOM 2778 C CA . GLN A 1 25 ? -13.098 1.786 2.699 1.00 0.25 143 GLN A CA 6
ATOM 2779 C C . GLN A 1 25 ? -14.222 2.260 1.788 1.00 0.27 143 GLN A C 6
ATOM 2780 O O . GLN A 1 25 ? -15.268 2.713 2.255 1.00 0.40 143 GLN A O 6
ATOM 2794 N N . GLY A 1 26 ? -13.993 2.158 0.486 1.00 0.43 144 GLY A N 6
ATOM 2795 C CA . GLY A 1 26 ? -14.978 2.585 -0.484 1.00 0.49 144 GLY A CA 6
ATOM 2796 C C . GLY A 1 26 ? -16.124 1.608 -0.605 1.00 1.09 144 GLY A C 6
ATOM 2797 O O . GLY A 1 26 ? -16.005 0.571 -1.261 1.00 2.01 144 GLY A O 6
ATOM 2801 N N . GLN A 1 27 ? -17.241 1.932 0.030 1.00 1.69 145 GLN A N 6
ATOM 2802 C CA . GLN A 1 27 ? -18.402 1.057 0.023 1.00 2.65 145 GLN A CA 6
ATOM 2803 C C . GLN A 1 27 ? -19.487 1.586 -0.911 1.00 3.57 145 GLN A C 6
ATOM 2804 O O . GLN A 1 27 ? -20.678 1.363 -0.687 1.00 4.44 145 GLN A O 6
ATOM 2818 N N . ALA A 1 28 ? -19.070 2.297 -1.951 1.00 3.76 146 ALA A N 6
ATOM 2819 C CA . ALA A 1 28 ? -19.995 2.726 -2.991 1.00 5.03 146 ALA A CA 6
ATOM 2820 C C . ALA A 1 28 ? -20.368 1.528 -3.850 1.00 5.70 146 ALA A C 6
ATOM 2821 O O . ALA A 1 28 ? -21.463 1.451 -4.410 1.00 6.34 146 ALA A O 6
ATOM 2828 N N . LYS A 1 29 ? -19.434 0.594 -3.943 1.00 5.87 147 LYS A N 6
ATOM 2829 C CA . LYS A 1 29 ? -19.661 -0.679 -4.602 1.00 6.79 147 LYS A CA 6
ATOM 2830 C C . LYS A 1 29 ? -18.882 -1.770 -3.879 1.00 7.23 147 LYS A C 6
ATOM 2831 O O . LYS A 1 29 ? -17.665 -1.875 -4.023 1.00 7.60 147 LYS A O 6
ATOM 2850 N N . HIS A 1 30 ? -19.585 -2.559 -3.084 1.00 7.52 148 HIS A N 6
ATOM 2851 C CA . HIS A 1 30 ? -18.959 -3.630 -2.325 1.00 8.27 148 HIS A CA 6
ATOM 2852 C C . HIS A 1 30 ? -18.701 -4.831 -3.223 1.00 9.37 148 HIS A C 6
ATOM 2853 O O . HIS A 1 30 ? -17.532 -5.257 -3.335 1.00 9.96 148 HIS A O 6
ATOM 2875 N N . THR A 1 2 ? 21.871 0.820 0.491 1.00 0.85 120 THR A N 7
ATOM 2876 C CA . THR A 1 2 ? 21.698 2.144 1.071 1.00 0.78 120 THR A CA 7
ATOM 2877 C C . THR A 1 2 ? 20.288 2.245 1.644 1.00 0.62 120 THR A C 7
ATOM 2878 O O . THR A 1 2 ? 19.428 1.445 1.290 1.00 0.55 120 THR A O 7
ATOM 2889 N N . ALA A 1 3 ? 20.047 3.198 2.526 1.00 0.60 121 ALA A N 7
ATOM 2890 C CA . ALA A 1 3 ? 18.752 3.310 3.190 1.00 0.51 121 ALA A CA 7
ATOM 2891 C C . ALA A 1 3 ? 17.606 3.366 2.184 1.00 0.42 121 ALA A C 7
ATOM 2892 O O . ALA A 1 3 ? 16.626 2.627 2.294 1.00 0.37 121 ALA A O 7
ATOM 2899 N N . GLN A 1 4 ? 17.749 4.214 1.179 1.00 0.43 122 GLN A N 7
ATOM 2900 C CA . GLN A 1 4 ? 16.681 4.426 0.219 1.00 0.39 122 GLN A CA 7
ATOM 2901 C C . GLN A 1 4 ? 16.721 3.427 -0.933 1.00 0.41 122 GLN A C 7
ATOM 2902 O O . GLN A 1 4 ? 16.156 3.683 -1.991 1.00 0.52 122 GLN A O 7
ATOM 2916 N N . VAL A 1 5 ? 17.393 2.299 -0.748 1.00 0.41 123 VAL A N 7
ATOM 2917 C CA . VAL A 1 5 ? 17.339 1.246 -1.750 1.00 0.46 123 VAL A CA 7
ATOM 2918 C C . VAL A 1 5 ? 16.203 0.282 -1.436 1.00 0.37 123 VAL A C 7
ATOM 2919 O O . VAL A 1 5 ? 15.461 -0.129 -2.324 1.00 0.40 123 VAL A O 7
ATOM 2932 N N . PHE A 1 6 ? 16.066 -0.060 -0.162 1.00 0.31 124 PHE A N 7
ATOM 2933 C CA . PHE A 1 6 ? 15.076 -1.031 0.263 1.00 0.27 124 PHE A CA 7
ATOM 2934 C C . PHE A 1 6 ? 13.771 -0.355 0.646 1.00 0.17 124 PHE A C 7
ATOM 2935 O O . PHE A 1 6 ? 12.725 -0.992 0.672 1.00 0.18 124 PHE A O 7
ATOM 2952 N N . ALA A 1 7 ? 13.831 0.935 0.941 1.00 0.16 125 ALA A N 7
ATOM 2953 C CA . ALA A 1 7 ? 12.627 1.677 1.281 1.00 0.17 125 ALA A CA 7
ATOM 2954 C C . ALA A 1 7 ? 11.725 1.805 0.075 1.00 0.15 125 ALA A C 7
ATOM 2955 O O . ALA A 1 7 ? 10.512 1.712 0.194 1.00 0.20 125 ALA A O 7
ATOM 2962 N N . GLU A 1 8 ? 12.325 2.001 -1.090 1.00 0.14 126 GLU A N 7
ATOM 2963 C CA . GLU A 1 8 ? 11.560 2.093 -2.325 1.00 0.20 126 GLU A CA 7
ATOM 2964 C C . GLU A 1 8 ? 11.073 0.712 -2.753 1.00 0.20 126 GLU A C 7
ATOM 2965 O O . GLU A 1 8 ? 10.233 0.580 -3.641 1.00 0.26 126 GLU A O 7
ATOM 2977 N N . GLU A 1 9 ? 11.612 -0.312 -2.107 1.00 0.18 127 GLU A N 7
ATOM 2978 C CA . GLU A 1 9 ? 11.125 -1.670 -2.261 1.00 0.25 127 GLU A CA 7
ATOM 2979 C C . GLU A 1 9 ? 9.964 -1.862 -1.296 1.00 0.25 127 GLU A C 7
ATOM 2980 O O . GLU A 1 9 ? 8.933 -2.451 -1.621 1.00 0.38 127 GLU A O 7
ATOM 2992 N N . ARG A 1 10 ? 10.164 -1.313 -0.108 1.00 0.19 128 ARG A N 7
ATOM 2993 C CA . ARG A 1 10 ? 9.199 -1.357 0.975 1.00 0.23 128 ARG A CA 7
ATOM 2994 C C . ARG A 1 10 ? 7.925 -0.602 0.594 1.00 0.29 128 ARG A C 7
ATOM 2995 O O . ARG A 1 10 ? 6.822 -1.150 0.657 1.00 0.35 128 ARG A O 7
ATOM 3016 N N . VAL A 1 11 ? 8.098 0.662 0.222 1.00 0.28 129 VAL A N 7
ATOM 3017 C CA . VAL A 1 11 ? 6.989 1.569 -0.058 1.00 0.35 129 VAL A CA 7
ATOM 3018 C C . VAL A 1 11 ? 5.975 0.954 -1.024 1.00 0.36 129 VAL A C 7
ATOM 3019 O O . VAL A 1 11 ? 4.787 0.989 -0.764 1.00 0.40 129 VAL A O 7
ATOM 3032 N N . ARG A 1 12 ? 6.460 0.363 -2.113 1.00 0.34 130 ARG A N 7
ATOM 3033 C CA . ARG A 1 12 ? 5.596 -0.231 -3.135 1.00 0.37 130 ARG A CA 7
ATOM 3034 C C . ARG A 1 12 ? 4.745 -1.361 -2.564 1.00 0.34 130 ARG A C 7
ATOM 3035 O O . ARG A 1 12 ? 3.619 -1.588 -3.007 1.00 0.36 130 ARG A O 7
ATOM 3056 N N . GLU A 1 13 ? 5.282 -2.053 -1.570 1.00 0.30 131 GLU A N 7
ATOM 3057 C CA . GLU A 1 13 ? 4.557 -3.135 -0.917 1.00 0.29 131 GLU A CA 7
ATOM 3058 C C . GLU A 1 13 ? 3.494 -2.537 -0.019 1.00 0.28 131 GLU A C 7
ATOM 3059 O O . GLU A 1 13 ? 2.332 -2.945 -0.031 1.00 0.27 131 GLU A O 7
ATOM 3071 N N . LEU A 1 14 ? 3.922 -1.544 0.741 1.00 0.30 132 LEU A N 7
ATOM 3072 C CA . LEU A 1 14 ? 3.036 -0.757 1.580 1.00 0.30 132 LEU A CA 7
ATOM 3073 C C . LEU A 1 14 ? 1.932 -0.147 0.725 1.00 0.27 132 LEU A C 7
ATOM 3074 O O . LEU A 1 14 ? 0.767 -0.174 1.100 1.00 0.26 132 LEU A O 7
ATOM 3090 N N . GLU A 1 15 ? 2.314 0.360 -0.442 1.00 0.27 133 GLU A N 7
ATOM 3091 C CA . GLU A 1 15 ? 1.381 0.959 -1.388 1.00 0.27 133 GLU A CA 7
ATOM 3092 C C . GLU A 1 15 ? 0.274 -0.011 -1.772 1.00 0.22 133 GLU A C 7
ATOM 3093 O O . GLU A 1 15 ? -0.864 0.392 -2.001 1.00 0.24 133 GLU A O 7
ATOM 3105 N N . ALA A 1 16 ? 0.613 -1.284 -1.823 1.00 0.22 134 ALA A N 7
ATOM 3106 C CA . ALA A 1 16 ? -0.364 -2.321 -2.109 1.00 0.21 134 ALA A CA 7
ATOM 3107 C C . ALA A 1 16 ? -1.248 -2.552 -0.889 1.00 0.18 134 ALA A C 7
ATOM 3108 O O . ALA A 1 16 ? -2.466 -2.679 -1.009 1.00 0.21 134 ALA A O 7
ATOM 3115 N N . GLU A 1 17 ? -0.617 -2.562 0.282 1.00 0.17 135 GLU A N 7
ATOM 3116 C CA . GLU A 1 17 ? -1.307 -2.772 1.556 1.00 0.19 135 GLU A CA 7
ATOM 3117 C C . GLU A 1 17 ? -2.395 -1.729 1.778 1.00 0.18 135 GLU A C 7
ATOM 3118 O O . GLU A 1 17 ? -3.492 -2.039 2.238 1.00 0.20 135 GLU A O 7
ATOM 3130 N N . VAL A 1 18 ? -2.078 -0.488 1.458 1.00 0.18 136 VAL A N 7
ATOM 3131 C CA . VAL A 1 18 ? -3.016 0.606 1.644 1.00 0.20 136 VAL A CA 7
ATOM 3132 C C . VAL A 1 18 ? -4.055 0.631 0.528 1.00 0.14 136 VAL A C 7
ATOM 3133 O O . VAL A 1 18 ? -5.244 0.780 0.791 1.00 0.13 136 VAL A O 7
ATOM 3146 N N . ALA A 1 19 ? -3.615 0.453 -0.708 1.00 0.14 137 ALA A N 7
ATOM 3147 C CA . ALA A 1 19 ? -4.515 0.521 -1.854 1.00 0.16 137 ALA A CA 7
ATOM 3148 C C . ALA A 1 19 ? -5.569 -0.587 -1.829 1.00 0.16 137 ALA A C 7
ATOM 3149 O O . ALA A 1 19 ? -6.671 -0.413 -2.350 1.00 0.21 137 ALA A O 7
ATOM 3156 N N . GLU A 1 20 ? -5.250 -1.709 -1.190 1.00 0.14 138 GLU A N 7
ATOM 3157 C CA . GLU A 1 20 ? -6.195 -2.822 -1.097 1.00 0.20 138 GLU A CA 7
ATOM 3158 C C . GLU A 1 20 ? -7.153 -2.541 0.037 1.00 0.19 138 GLU A C 7
ATOM 3159 O O . GLU A 1 20 ? -8.269 -3.054 0.092 1.00 0.26 138 GLU A O 7
ATOM 3171 N N . LEU A 1 21 ? -6.698 -1.688 0.926 1.00 0.15 139 LEU A N 7
ATOM 3172 C CA . LEU A 1 21 ? -7.452 -1.314 2.090 1.00 0.18 139 LEU A CA 7
ATOM 3173 C C . LEU A 1 21 ? -8.518 -0.288 1.708 1.00 0.16 139 LEU A C 7
ATOM 3174 O O . LEU A 1 21 ? -9.592 -0.248 2.302 1.00 0.20 139 LEU A O 7
ATOM 3190 N N . ARG A 1 22 ? -8.230 0.522 0.687 1.00 0.13 140 ARG A N 7
ATOM 3191 C CA . ARG A 1 22 ? -9.202 1.500 0.204 1.00 0.14 140 ARG A CA 7
ATOM 3192 C C . ARG A 1 22 ? -10.419 0.768 -0.316 1.00 0.16 140 ARG A C 7
ATOM 3193 O O . ARG A 1 22 ? -11.547 1.240 -0.210 1.00 0.18 140 ARG A O 7
ATOM 3214 N N . ARG A 1 23 ? -10.154 -0.395 -0.886 1.00 0.18 141 ARG A N 7
ATOM 3215 C CA . ARG A 1 23 ? -11.196 -1.257 -1.428 1.00 0.24 141 ARG A CA 7
ATOM 3216 C C . ARG A 1 23 ? -12.192 -1.622 -0.332 1.00 0.26 141 ARG A C 7
ATOM 3217 O O . ARG A 1 23 ? -13.399 -1.681 -0.562 1.00 0.32 141 ARG A O 7
ATOM 3238 N N . GLN A 1 24 ? -11.665 -1.832 0.864 1.00 0.25 142 GLN A N 7
ATOM 3239 C CA . GLN A 1 24 ? -12.472 -2.190 2.022 1.00 0.29 142 GLN A CA 7
ATOM 3240 C C . GLN A 1 24 ? -13.146 -0.953 2.604 1.00 0.26 142 GLN A C 7
ATOM 3241 O O . GLN A 1 24 ? -14.250 -1.025 3.142 1.00 0.34 142 GLN A O 7
ATOM 3255 N N . GLN A 1 25 ? -12.468 0.183 2.485 1.00 0.25 143 GLN A N 7
ATOM 3256 C CA . GLN A 1 25 ? -13.014 1.461 2.931 1.00 0.25 143 GLN A CA 7
ATOM 3257 C C . GLN A 1 25 ? -14.174 1.893 2.044 1.00 0.27 143 GLN A C 7
ATOM 3258 O O . GLN A 1 25 ? -15.059 2.633 2.473 1.00 0.40 143 GLN A O 7
ATOM 3272 N N . GLY A 1 26 ? -14.152 1.437 0.803 1.00 0.43 144 GLY A N 7
ATOM 3273 C CA . GLY A 1 26 ? -15.200 1.780 -0.128 1.00 0.49 144 GLY A CA 7
ATOM 3274 C C . GLY A 1 26 ? -16.351 0.801 -0.070 1.00 1.09 144 GLY A C 7
ATOM 3275 O O . GLY A 1 26 ? -16.772 0.384 1.011 1.00 2.01 144 GLY A O 7
ATOM 3279 N N . GLN A 1 27 ? -16.854 0.425 -1.231 1.00 1.69 145 GLN A N 7
ATOM 3280 C CA . GLN A 1 27 ? -17.979 -0.488 -1.313 1.00 2.65 145 GLN A CA 7
ATOM 3281 C C . GLN A 1 27 ? -17.517 -1.876 -1.736 1.00 3.57 145 GLN A C 7
ATOM 3282 O O . GLN A 1 27 ? -17.668 -2.267 -2.896 1.00 4.44 145 GLN A O 7
ATOM 3296 N N . ALA A 1 28 ? -16.940 -2.613 -0.799 1.00 3.76 146 ALA A N 7
ATOM 3297 C CA . ALA A 1 28 ? -16.514 -3.977 -1.060 1.00 5.03 146 ALA A CA 7
ATOM 3298 C C . ALA A 1 28 ? -17.696 -4.924 -0.926 1.00 5.70 146 ALA A C 7
ATOM 3299 O O . ALA A 1 28 ? -18.131 -5.246 0.181 1.00 6.34 146 ALA A O 7
ATOM 3306 N N . LYS A 1 29 ? -18.221 -5.359 -2.056 1.00 5.87 147 LYS A N 7
ATOM 3307 C CA . LYS A 1 29 ? -19.397 -6.210 -2.063 1.00 6.79 147 LYS A CA 7
ATOM 3308 C C . LYS A 1 29 ? -18.992 -7.667 -1.923 1.00 7.23 147 LYS A C 7
ATOM 3309 O O . LYS A 1 29 ? -18.301 -8.220 -2.779 1.00 7.60 147 LYS A O 7
ATOM 3328 N N . HIS A 1 30 ? -19.414 -8.275 -0.833 1.00 7.52 148 HIS A N 7
ATOM 3329 C CA . HIS A 1 30 ? -19.119 -9.671 -0.569 1.00 8.27 148 HIS A CA 7
ATOM 3330 C C . HIS A 1 30 ? -20.405 -10.408 -0.222 1.00 9.37 148 HIS A C 7
ATOM 3331 O O . HIS A 1 30 ? -20.867 -11.216 -1.050 1.00 9.96 148 HIS A O 7
ATOM 3353 N N . THR A 1 2 ? 21.824 0.119 0.272 1.00 0.85 120 THR A N 8
ATOM 3354 C CA . THR A 1 2 ? 21.748 1.364 1.016 1.00 0.78 120 THR A CA 8
ATOM 3355 C C . THR A 1 2 ? 20.341 1.522 1.581 1.00 0.62 120 THR A C 8
ATOM 3356 O O . THR A 1 2 ? 19.440 0.787 1.184 1.00 0.55 120 THR A O 8
ATOM 3367 N N . ALA A 1 3 ? 20.151 2.465 2.489 1.00 0.60 121 ALA A N 8
ATOM 3368 C CA . ALA A 1 3 ? 18.862 2.643 3.151 1.00 0.51 121 ALA A CA 8
ATOM 3369 C C . ALA A 1 3 ? 17.725 2.803 2.146 1.00 0.42 121 ALA A C 8
ATOM 3370 O O . ALA A 1 3 ? 16.717 2.097 2.211 1.00 0.37 121 ALA A O 8
ATOM 3377 N N . GLN A 1 4 ? 17.904 3.701 1.191 1.00 0.43 122 GLN A N 8
ATOM 3378 C CA . GLN A 1 4 ? 16.839 4.021 0.256 1.00 0.39 122 GLN A CA 8
ATOM 3379 C C . GLN A 1 4 ? 16.833 3.099 -0.959 1.00 0.41 122 GLN A C 8
ATOM 3380 O O . GLN A 1 4 ? 16.279 3.450 -1.999 1.00 0.52 122 GLN A O 8
ATOM 3394 N N . VAL A 1 5 ? 17.452 1.930 -0.842 1.00 0.41 123 VAL A N 8
ATOM 3395 C CA . VAL A 1 5 ? 17.347 0.930 -1.897 1.00 0.46 123 VAL A CA 8
ATOM 3396 C C . VAL A 1 5 ? 16.164 0.014 -1.620 1.00 0.37 123 VAL A C 8
ATOM 3397 O O . VAL A 1 5 ? 15.419 -0.350 -2.523 1.00 0.40 123 VAL A O 8
ATOM 3410 N N . PHE A 1 6 ? 16.003 -0.360 -0.362 1.00 0.31 124 PHE A N 8
ATOM 3411 C CA . PHE A 1 6 ? 14.935 -1.254 0.024 1.00 0.27 124 PHE A CA 8
ATOM 3412 C C . PHE A 1 6 ? 13.705 -0.484 0.475 1.00 0.17 124 PHE A C 8
ATOM 3413 O O . PHE A 1 6 ? 12.618 -1.039 0.541 1.00 0.18 124 PHE A O 8
ATOM 3430 N N . ALA A 1 7 ? 13.875 0.792 0.791 1.00 0.16 125 ALA A N 8
ATOM 3431 C CA . ALA A 1 7 ? 12.743 1.621 1.184 1.00 0.17 125 ALA A CA 8
ATOM 3432 C C . ALA A 1 7 ? 11.819 1.841 0.010 1.00 0.15 125 ALA A C 8
ATOM 3433 O O . ALA A 1 7 ? 10.605 1.837 0.155 1.00 0.20 125 ALA A O 8
ATOM 3440 N N . GLU A 1 8 ? 12.409 2.032 -1.157 1.00 0.14 126 GLU A N 8
ATOM 3441 C CA . GLU A 1 8 ? 11.639 2.196 -2.380 1.00 0.20 126 GLU A CA 8
ATOM 3442 C C . GLU A 1 8 ? 10.985 0.872 -2.763 1.00 0.20 126 GLU A C 8
ATOM 3443 O O . GLU A 1 8 ? 10.042 0.828 -3.549 1.00 0.26 126 GLU A O 8
ATOM 3455 N N . GLU A 1 9 ? 11.489 -0.200 -2.175 1.00 0.18 127 GLU A N 8
ATOM 3456 C CA . GLU A 1 9 ? 10.901 -1.516 -2.326 1.00 0.25 127 GLU A CA 8
ATOM 3457 C C . GLU A 1 9 ? 9.796 -1.676 -1.289 1.00 0.25 127 GLU A C 8
ATOM 3458 O O . GLU A 1 9 ? 8.730 -2.235 -1.554 1.00 0.38 127 GLU A O 8
ATOM 3470 N N . ARG A 1 10 ? 10.077 -1.137 -0.113 1.00 0.19 128 ARG A N 8
ATOM 3471 C CA . ARG A 1 10 ? 9.159 -1.140 1.013 1.00 0.23 128 ARG A CA 8
ATOM 3472 C C . ARG A 1 10 ? 7.916 -0.319 0.684 1.00 0.29 128 ARG A C 8
ATOM 3473 O O . ARG A 1 10 ? 6.793 -0.809 0.789 1.00 0.35 128 ARG A O 8
ATOM 3494 N N . VAL A 1 11 ? 8.138 0.936 0.303 1.00 0.28 129 VAL A N 8
ATOM 3495 C CA . VAL A 1 11 ? 7.057 1.881 0.055 1.00 0.35 129 VAL A CA 8
ATOM 3496 C C . VAL A 1 11 ? 6.009 1.300 -0.896 1.00 0.36 129 VAL A C 8
A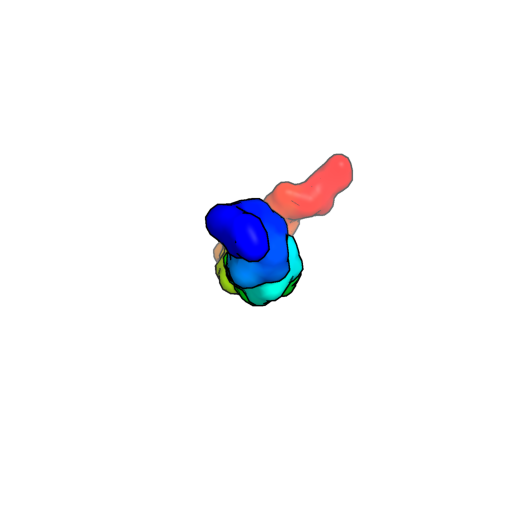TOM 3497 O O . VAL A 1 11 ? 4.825 1.350 -0.612 1.00 0.40 129 VAL A O 8
ATOM 3510 N N . ARG A 1 12 ? 6.462 0.727 -2.010 1.00 0.34 130 ARG A N 8
ATOM 3511 C CA . ARG A 1 12 ? 5.569 0.132 -3.003 1.00 0.37 130 ARG A CA 8
ATOM 3512 C C . ARG A 1 12 ? 4.774 -1.030 -2.418 1.00 0.34 130 ARG A C 8
ATOM 3513 O O . ARG A 1 12 ? 3.631 -1.268 -2.807 1.00 0.36 130 ARG A O 8
ATOM 3534 N N . GLU A 1 13 ? 5.377 -1.745 -1.484 1.00 0.30 131 GLU A N 8
ATOM 3535 C CA . GLU A 1 13 ? 4.704 -2.849 -0.818 1.00 0.29 131 GLU A CA 8
ATOM 3536 C C . GLU A 1 13 ? 3.644 -2.292 0.117 1.00 0.28 131 GLU A C 8
ATOM 3537 O O . GLU A 1 13 ? 2.509 -2.764 0.155 1.00 0.27 131 GLU A O 8
ATOM 3549 N N . LEU A 1 14 ? 4.038 -1.263 0.848 1.00 0.30 132 LEU A N 8
ATOM 3550 C CA . LEU A 1 14 ? 3.127 -0.492 1.681 1.00 0.30 132 LEU A CA 8
ATOM 3551 C C . LEU A 1 14 ? 1.991 0.055 0.823 1.00 0.27 132 LEU A C 8
ATOM 3552 O O . LEU A 1 14 ? 0.832 -0.007 1.215 1.00 0.26 132 LEU A O 8
ATOM 3568 N N . GLU A 1 15 ? 2.338 0.551 -0.361 1.00 0.27 133 GLU A N 8
ATOM 3569 C CA . GLU A 1 15 ? 1.362 1.066 -1.317 1.00 0.27 133 GLU A CA 8
ATOM 3570 C C . GLU A 1 15 ? 0.297 0.026 -1.636 1.00 0.22 133 GLU A C 8
ATOM 3571 O O . GLU A 1 15 ? -0.874 0.355 -1.819 1.00 0.24 133 GLU A O 8
ATOM 3583 N N . ALA A 1 16 ? 0.710 -1.227 -1.681 1.00 0.22 134 ALA A N 8
ATOM 3584 C CA . ALA A 1 16 ? -0.208 -2.327 -1.929 1.00 0.21 134 ALA A CA 8
ATOM 3585 C C . ALA A 1 16 ? -1.076 -2.587 -0.703 1.00 0.18 134 ALA A C 8
ATOM 3586 O O . ALA A 1 16 ? -2.269 -2.870 -0.823 1.00 0.21 134 ALA A O 8
ATOM 3593 N N . GLU A 1 17 ? -0.467 -2.473 0.473 1.00 0.17 135 GLU A N 8
ATOM 3594 C CA . GLU A 1 17 ? -1.166 -2.677 1.738 1.00 0.19 135 GLU A CA 8
ATOM 3595 C C . GLU A 1 17 ? -2.326 -1.699 1.890 1.00 0.18 135 GLU A C 8
ATOM 3596 O O . GLU A 1 17 ? -3.407 -2.056 2.357 1.00 0.20 135 GLU A O 8
ATOM 3608 N N . VAL A 1 18 ? -2.088 -0.462 1.490 1.00 0.18 136 VAL A N 8
ATOM 3609 C CA . VAL A 1 18 ? -3.082 0.589 1.619 1.00 0.20 136 VAL A CA 8
ATOM 3610 C C . VAL A 1 18 ? -4.087 0.549 0.469 1.00 0.14 136 VAL A C 8
ATOM 3611 O O . VAL A 1 18 ? -5.288 0.670 0.687 1.00 0.13 136 VAL A O 8
ATOM 3624 N N . ALA A 1 19 ? -3.603 0.342 -0.748 1.00 0.14 137 ALA A N 8
ATOM 3625 C CA . ALA A 1 19 ? -4.470 0.329 -1.927 1.00 0.16 137 ALA A CA 8
ATOM 3626 C C . ALA A 1 19 ? -5.517 -0.783 -1.869 1.00 0.16 137 ALA A C 8
ATOM 3627 O O . ALA A 1 19 ? -6.578 -0.674 -2.487 1.00 0.21 137 ALA A O 8
ATOM 3634 N N . GLU A 1 20 ? -5.241 -1.838 -1.110 1.00 0.14 138 GLU A N 8
ATOM 3635 C CA . GLU A 1 20 ? -6.197 -2.938 -0.985 1.00 0.20 138 GLU A CA 8
ATOM 3636 C C . GLU A 1 20 ? -7.184 -2.611 0.115 1.00 0.19 138 GLU A C 8
ATOM 3637 O O . GLU A 1 20 ? -8.268 -3.183 0.210 1.00 0.26 138 GLU A O 8
ATOM 3649 N N . LEU A 1 21 ? -6.789 -1.663 0.933 1.00 0.15 139 LEU A N 8
ATOM 3650 C CA . LEU A 1 21 ? -7.574 -1.254 2.066 1.00 0.18 139 LEU A CA 8
ATOM 3651 C C . LEU A 1 21 ? -8.668 -0.297 1.608 1.00 0.16 139 LEU A C 8
ATOM 3652 O O . LEU A 1 21 ? -9.762 -0.275 2.165 1.00 0.20 139 LEU A O 8
ATOM 3668 N N . ARG A 1 22 ? -8.373 0.476 0.566 1.00 0.13 140 ARG A N 8
ATOM 3669 C CA . ARG A 1 22 ? -9.355 1.397 -0.006 1.00 0.14 140 ARG A CA 8
ATOM 3670 C C . ARG A 1 22 ? -10.549 0.600 -0.502 1.00 0.16 140 ARG A C 8
ATOM 3671 O O . ARG A 1 22 ? -11.699 1.024 -0.395 1.00 0.18 140 ARG A O 8
ATOM 3692 N N . ARG A 1 23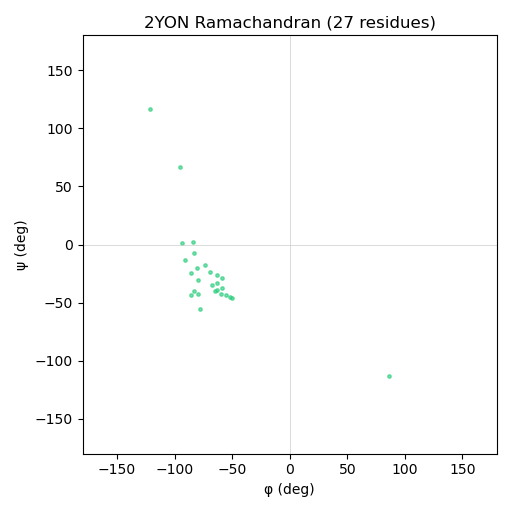 ? -10.240 -0.577 -1.029 1.00 0.18 141 ARG A N 8
ATOM 3693 C CA . ARG A 1 23 ? -11.247 -1.508 -1.533 1.00 0.24 141 ARG A CA 8
ATOM 3694 C C . ARG A 1 23 ? -12.230 -1.877 -0.428 1.00 0.26 141 ARG A C 8
ATOM 3695 O O . ARG A 1 23 ? -13.415 -2.101 -0.675 1.00 0.32 141 ARG A O 8
ATOM 3716 N N . GLN A 1 24 ? -11.720 -1.931 0.790 1.00 0.25 142 GLN A N 8
ATOM 3717 C CA . GLN A 1 24 ? -12.522 -2.269 1.951 1.00 0.29 142 GLN A CA 8
ATOM 3718 C C . GLN A 1 24 ? -13.240 -1.031 2.473 1.00 0.26 142 GLN A C 8
ATOM 3719 O O . GLN A 1 24 ? -14.400 -1.101 2.872 1.00 0.34 142 GLN A O 8
ATOM 3733 N N . GLN A 1 25 ? -12.538 0.100 2.447 1.00 0.25 143 GLN A N 8
ATOM 3734 C CA . GLN A 1 25 ? -13.094 1.375 2.893 1.00 0.25 143 GLN A CA 8
ATOM 3735 C C . GLN A 1 25 ? -14.326 1.750 2.078 1.00 0.27 143 GLN A C 8
ATOM 3736 O O . GLN A 1 25 ? -15.320 2.230 2.624 1.00 0.40 143 GLN A O 8
ATOM 3750 N N . GLY A 1 26 ? -14.254 1.520 0.770 1.00 0.43 144 GLY A N 8
ATOM 3751 C CA . GLY A 1 26 ? -15.364 1.839 -0.109 1.00 0.49 144 GLY A CA 8
ATOM 3752 C C . GLY A 1 26 ? -16.611 1.036 0.206 1.00 1.09 144 GLY A C 8
ATOM 3753 O O . GLY A 1 26 ? -17.727 1.478 -0.060 1.00 2.01 144 GLY A O 8
ATOM 3757 N N . GLN A 1 27 ? -16.424 -0.148 0.777 1.00 1.69 145 GLN A N 8
ATOM 3758 C CA . GLN A 1 27 ? -17.543 -1.006 1.136 1.00 2.65 145 GLN A CA 8
ATOM 3759 C C . GLN A 1 27 ? -17.829 -0.913 2.629 1.00 3.57 145 GLN A C 8
ATOM 3760 O O . GLN A 1 27 ? -18.679 -1.630 3.162 1.00 4.44 145 GLN A O 8
ATOM 3774 N N . ALA A 1 28 ? -17.121 -0.017 3.291 1.00 3.76 146 ALA A N 8
ATOM 3775 C CA . ALA A 1 28 ? -17.271 0.175 4.726 1.00 5.03 146 ALA A CA 8
ATOM 3776 C C . ALA A 1 28 ? -18.015 1.466 5.015 1.00 5.70 146 ALA A C 8
ATOM 3777 O O . ALA A 1 28 ? -19.017 1.476 5.732 1.00 6.34 146 ALA A O 8
ATOM 3784 N N . LYS A 1 29 ? -17.525 2.554 4.444 1.00 5.87 147 LYS A N 8
ATOM 3785 C CA . LYS A 1 29 ? -18.113 3.860 4.650 1.00 6.79 147 LYS A CA 8
ATOM 3786 C C . LYS A 1 29 ? -18.899 4.268 3.414 1.00 7.23 147 LYS A C 8
ATOM 3787 O O . LYS A 1 29 ? -18.459 4.043 2.286 1.00 7.60 147 LYS A O 8
ATOM 3806 N N . HIS A 1 30 ? -20.069 4.843 3.628 1.00 7.52 148 HIS A N 8
ATOM 3807 C CA . HIS A 1 30 ? -20.918 5.288 2.532 1.00 8.27 148 HIS A CA 8
ATOM 3808 C C . HIS A 1 30 ? -21.566 6.618 2.876 1.00 9.37 148 HIS A C 8
ATOM 3809 O O . HIS A 1 30 ? -22.737 6.617 3.310 1.00 9.96 148 HIS A O 8
ATOM 3831 N N . THR A 1 2 ? 21.861 1.427 -0.305 1.00 0.85 120 THR A N 9
ATOM 3832 C CA . THR A 1 2 ? 21.595 2.658 0.421 1.00 0.78 120 THR A CA 9
ATOM 3833 C C . THR A 1 2 ? 20.224 2.562 1.077 1.00 0.62 120 THR A C 9
ATOM 3834 O O . THR A 1 2 ? 19.428 1.702 0.705 1.00 0.55 120 THR A O 9
ATOM 3845 N N . ALA A 1 3 ? 19.949 3.422 2.044 1.00 0.60 121 ALA A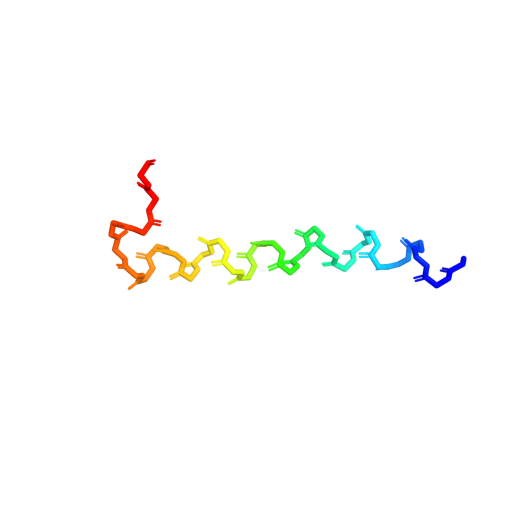 N 9
ATOM 3846 C CA . ALA A 1 3 ? 18.697 3.359 2.792 1.00 0.51 121 ALA A CA 9
ATOM 3847 C C . ALA A 1 3 ? 17.487 3.353 1.863 1.00 0.42 121 ALA A C 9
ATOM 3848 O O . ALA A 1 3 ? 16.604 2.501 1.972 1.00 0.37 121 ALA A O 9
ATOM 3855 N N . GLN A 1 4 ? 17.475 4.276 0.918 1.00 0.43 122 GLN A N 9
ATOM 3856 C CA . GLN A 1 4 ? 16.327 4.449 0.044 1.00 0.39 122 GLN A CA 9
ATOM 3857 C C . GLN A 1 4 ? 16.353 3.504 -1.152 1.00 0.41 122 GLN A C 9
ATOM 3858 O O . GLN A 1 4 ? 15.623 3.705 -2.116 1.00 0.52 122 GLN A O 9
ATOM 3872 N N . VAL A 1 5 ? 17.175 2.468 -1.099 1.00 0.41 123 VAL A N 9
ATOM 3873 C CA . VAL A 1 5 ? 17.169 1.478 -2.169 1.00 0.46 123 VAL A CA 9
ATOM 3874 C C . VAL A 1 5 ? 16.173 0.377 -1.839 1.00 0.37 123 VAL A C 9
ATOM 3875 O O . VAL A 1 5 ? 15.404 -0.057 -2.694 1.00 0.40 123 VAL A O 9
ATOM 3888 N N . PHE A 1 6 ? 16.176 -0.049 -0.584 1.00 0.31 124 PHE A N 9
ATOM 3889 C CA . PHE A 1 6 ? 15.280 -1.095 -0.135 1.00 0.27 124 PHE A CA 9
ATOM 3890 C C . PHE A 1 6 ? 13.990 -0.502 0.397 1.00 0.17 124 PHE A C 9
ATOM 3891 O O . PHE A 1 6 ? 12.954 -1.162 0.407 1.00 0.18 124 PHE A O 9
ATOM 3908 N N . ALA A 1 7 ? 14.047 0.750 0.833 1.00 0.16 125 ALA A N 9
ATOM 3909 C CA . ALA A 1 7 ? 12.847 1.444 1.269 1.00 0.17 125 ALA A CA 9
ATOM 3910 C C . ALA A 1 7 ? 11.920 1.667 0.093 1.00 0.15 125 ALA A C 9
ATOM 3911 O O . ALA A 1 7 ? 10.706 1.594 0.229 1.00 0.20 125 ALA A O 9
ATOM 3918 N N . GLU A 1 8 ? 12.504 1.928 -1.066 1.00 0.14 126 GLU A N 9
ATOM 3919 C CA . GLU A 1 8 ? 11.732 2.109 -2.282 1.00 0.20 126 GLU A CA 9
ATOM 3920 C C . GLU A 1 8 ? 11.169 0.779 -2.774 1.00 0.20 126 GLU A C 9
ATOM 3921 O O . GLU A 1 8 ? 10.263 0.743 -3.604 1.00 0.26 126 GLU A O 9
ATOM 3933 N N . GLU A 1 9 ? 11.698 -0.314 -2.239 1.00 0.18 127 GLU A N 9
ATOM 3934 C CA . GLU A 1 9 ? 11.145 -1.631 -2.494 1.00 0.25 127 GLU A CA 9
ATOM 3935 C C . GLU A 1 9 ? 10.069 -1.914 -1.456 1.00 0.25 127 GLU A C 9
ATOM 3936 O O . GLU A 1 9 ? 9.139 -2.691 -1.675 1.00 0.38 127 GLU A O 9
ATOM 3948 N N . ARG A 1 10 ? 10.218 -1.240 -0.328 1.00 0.19 128 ARG A N 9
ATOM 3949 C CA . ARG A 1 10 ? 9.369 -1.425 0.833 1.00 0.23 128 ARG A CA 9
ATOM 3950 C C . ARG A 1 10 ? 8.077 -0.633 0.682 1.00 0.29 128 ARG A C 9
ATOM 3951 O O . ARG A 1 10 ? 6.984 -1.164 0.861 1.00 0.35 128 ARG A O 9
ATOM 3972 N N . VAL A 1 11 ? 8.226 0.646 0.370 1.00 0.28 129 VAL A N 9
ATOM 3973 C CA . VAL A 1 11 ? 7.097 1.555 0.231 1.00 0.35 129 VAL A CA 9
ATOM 3974 C C . VAL A 1 11 ? 6.047 0.991 -0.729 1.00 0.36 129 VAL A C 9
ATOM 3975 O O . VAL A 1 11 ? 4.863 1.027 -0.436 1.00 0.40 129 VAL A O 9
ATOM 3988 N N . ARG A 1 12 ? 6.497 0.441 -1.856 1.00 0.34 130 ARG A N 9
ATOM 3989 C CA . ARG A 1 12 ? 5.607 -0.160 -2.848 1.00 0.37 130 ARG A CA 9
ATOM 3990 C C . ARG A 1 12 ? 4.805 -1.319 -2.264 1.00 0.34 130 ARG A C 9
ATOM 3991 O O . ARG A 1 12 ? 3.706 -1.620 -2.729 1.00 0.36 130 ARG A O 9
ATOM 4012 N N . GLU A 1 13 ? 5.348 -1.961 -1.240 1.00 0.30 131 GLU A N 9
ATOM 4013 C CA . GLU A 1 13 ? 4.670 -3.081 -0.607 1.00 0.29 131 GLU A CA 9
ATOM 4014 C C . GLU A 1 13 ? 3.590 -2.532 0.308 1.00 0.28 131 GLU A C 9
ATOM 4015 O O . GLU A 1 13 ? 2.438 -2.969 0.285 1.00 0.27 131 GLU A O 9
ATOM 4027 N N . LEU A 1 14 ? 3.999 -1.556 1.101 1.00 0.30 132 LEU A N 9
ATOM 4028 C CA . LEU A 1 14 ? 3.097 -0.769 1.928 1.00 0.30 132 LEU A CA 9
ATOM 4029 C C . LEU A 1 14 ? 1.986 -0.177 1.068 1.00 0.27 132 LEU A C 9
ATOM 4030 O O . LEU A 1 14 ? 0.814 -0.257 1.424 1.00 0.26 132 LEU A O 9
ATOM 4046 N N . GLU A 1 15 ? 2.365 0.378 -0.077 1.00 0.27 133 GLU A N 9
ATOM 4047 C CA . GLU A 1 15 ? 1.418 0.972 -1.012 1.00 0.27 133 GLU A CA 9
ATOM 4048 C C . GLU A 1 15 ? 0.350 -0.023 -1.434 1.00 0.22 133 GLU A C 9
ATOM 4049 O O . GLU A 1 15 ? -0.796 0.348 -1.678 1.00 0.24 133 GLU A O 9
ATOM 4061 N N . ALA A 1 16 ? 0.726 -1.284 -1.507 1.00 0.22 134 ALA A N 9
ATOM 4062 C CA . ALA A 1 16 ? -0.216 -2.333 -1.856 1.00 0.21 134 ALA A CA 9
ATOM 4063 C C . ALA A 1 16 ? -1.135 -2.638 -0.678 1.00 0.18 134 ALA A C 9
ATOM 4064 O O . ALA A 1 16 ? -2.328 -2.878 -0.859 1.00 0.21 134 ALA A O 9
ATOM 4071 N N . GLU A 1 17 ? -0.570 -2.590 0.527 1.00 0.17 135 GLU A N 9
ATOM 4072 C CA . GLU A 1 17 ? -1.314 -2.869 1.754 1.00 0.19 135 GLU A CA 9
ATOM 4073 C C . GLU A 1 17 ? -2.447 -1.867 1.947 1.00 0.18 135 GLU A C 9
ATOM 4074 O O . GLU A 1 17 ? -3.551 -2.223 2.361 1.00 0.20 135 GLU A O 9
ATOM 4086 N N . VAL A 1 18 ? -2.160 -0.613 1.641 1.00 0.18 136 VAL A N 9
ATOM 4087 C CA . VAL A 1 18 ? -3.116 0.465 1.839 1.00 0.20 136 VAL A CA 9
ATOM 4088 C C . VAL A 1 18 ? -4.095 0.569 0.668 1.00 0.14 136 VAL A C 9
ATOM 4089 O O . VAL A 1 18 ? -5.299 0.706 0.873 1.00 0.13 136 VAL A O 9
ATOM 4102 N N . ALA A 1 19 ? -3.589 0.475 -0.554 1.00 0.14 137 ALA A N 9
ATOM 4103 C CA . ALA A 1 19 ? -4.429 0.614 -1.743 1.00 0.16 137 ALA A CA 9
ATOM 4104 C C . ALA A 1 19 ? -5.493 -0.479 -1.833 1.00 0.16 137 ALA A C 9
ATOM 4105 O O . ALA A 1 19 ? -6.546 -0.279 -2.441 1.00 0.21 137 ALA A O 9
ATOM 4112 N N . GLU A 1 20 ? -5.240 -1.623 -1.206 1.00 0.14 138 GLU A N 9
ATOM 4113 C CA . GLU A 1 20 ? -6.209 -2.719 -1.225 1.00 0.20 138 GLU A CA 9
ATOM 4114 C C . GLU A 1 20 ? -7.237 -2.478 -0.145 1.00 0.19 138 GLU A C 9
ATOM 4115 O O . GLU A 1 20 ? -8.355 -2.986 -0.188 1.00 0.26 138 GLU A O 9
ATOM 4127 N N . LEU A 1 21 ? -6.838 -1.668 0.810 1.00 0.15 139 LEU A N 9
ATOM 4128 C CA . LEU A 1 21 ? -7.653 -1.361 1.954 1.00 0.18 139 LEU A CA 9
ATOM 4129 C C . LEU A 1 21 ? -8.710 -0.326 1.571 1.00 0.16 139 LEU A C 9
ATOM 4130 O O . LEU A 1 21 ? -9.819 -0.338 2.095 1.00 0.20 139 LEU A O 9
ATOM 4146 N N . ARG A 1 22 ? -8.368 0.553 0.628 1.00 0.13 140 ARG A N 9
ATOM 4147 C CA . ARG A 1 22 ? -9.317 1.558 0.142 1.00 0.14 140 ARG A CA 9
ATOM 4148 C C . ARG A 1 22 ? -10.527 0.857 -0.442 1.00 0.16 140 ARG A C 9
ATOM 4149 O O . ARG A 1 22 ? -11.665 1.298 -0.292 1.00 0.18 140 ARG A O 9
ATOM 4170 N N . ARG A 1 23 ? -10.240 -0.255 -1.098 1.00 0.18 141 ARG A N 9
ATOM 4171 C CA . ARG A 1 23 ? -11.250 -1.082 -1.740 1.00 0.24 141 ARG A CA 9
ATOM 4172 C C . ARG A 1 23 ? -12.242 -1.620 -0.716 1.00 0.26 141 ARG A C 9
ATOM 4173 O O . ARG A 1 23 ? -13.399 -1.894 -1.030 1.00 0.32 141 ARG A O 9
ATOM 4194 N N . GLN A 1 24 ? -11.773 -1.756 0.512 1.00 0.25 142 GLN A N 9
ATOM 4195 C CA . GLN A 1 24 ? -12.595 -2.252 1.604 1.00 0.29 142 GLN A CA 9
ATOM 4196 C C . GLN A 1 24 ? -13.294 -1.092 2.306 1.00 0.26 142 GLN A C 9
ATOM 4197 O O . GLN A 1 24 ? -14.394 -1.241 2.847 1.00 0.34 142 GLN A O 9
ATOM 4211 N N . GLN A 1 25 ? -12.637 0.063 2.291 1.00 0.25 143 GLN A N 9
ATOM 4212 C CA . GLN A 1 25 ? -13.188 1.281 2.867 1.00 0.25 143 GLN A CA 9
ATOM 4213 C C . GLN A 1 25 ? -14.404 1.743 2.078 1.00 0.27 143 GLN A C 9
ATOM 4214 O O . GLN A 1 25 ? -15.470 1.984 2.642 1.00 0.40 143 GLN A O 9
ATOM 4228 N N . GLY A 1 26 ? -14.236 1.859 0.772 1.00 0.43 144 GLY A N 9
ATOM 4229 C CA . GLY A 1 26 ? -15.318 2.300 -0.077 1.00 0.49 144 GLY A CA 9
ATOM 4230 C C . GLY A 1 26 ? -14.840 2.670 -1.462 1.00 1.09 144 GLY A C 9
ATOM 4231 O O . GLY A 1 26 ? -13.785 3.288 -1.621 1.00 2.01 144 GLY A O 9
ATOM 4235 N N . GLN A 1 27 ? -15.610 2.282 -2.465 1.00 1.69 145 GLN A N 9
ATOM 4236 C CA . GLN A 1 27 ? -15.277 2.568 -3.852 1.00 2.65 145 GLN A CA 9
ATOM 4237 C C . GLN A 1 27 ? -16.487 3.132 -4.586 1.00 3.57 145 GLN A C 9
ATOM 4238 O O . GLN A 1 27 ? -16.597 3.001 -5.809 1.00 4.44 145 GLN A O 9
ATOM 4252 N N . ALA A 1 28 ? -17.377 3.767 -3.820 1.00 3.76 146 ALA A N 9
ATOM 4253 C CA . ALA A 1 28 ? -18.637 4.313 -4.329 1.00 5.03 146 ALA A CA 9
ATOM 4254 C C . ALA A 1 28 ? -19.592 3.197 -4.749 1.00 5.70 146 ALA A C 9
ATOM 4255 O O . ALA A 1 28 ? -20.558 2.904 -4.047 1.00 6.34 146 ALA A O 9
ATOM 4262 N N . LYS A 1 29 ? -19.310 2.571 -5.883 1.00 5.87 147 LYS A N 9
ATOM 4263 C CA . LYS A 1 29 ? -20.113 1.458 -6.370 1.00 6.79 147 LYS A CA 9
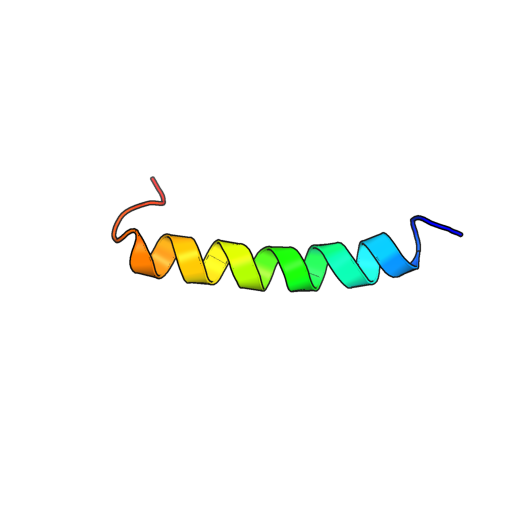ATOM 4264 C C . LYS A 1 29 ? -19.212 0.391 -6.971 1.00 7.23 147 LYS A C 9
ATOM 4265 O O . LYS A 1 29 ? -18.208 0.707 -7.611 1.00 7.60 147 LYS A O 9
ATOM 4284 N N . HIS A 1 30 ? -19.569 -0.863 -6.761 1.00 7.52 148 HIS A N 9
ATOM 4285 C CA . HIS A 1 30 ? -18.775 -1.974 -7.262 1.00 8.27 148 HIS A CA 9
ATOM 4286 C C . HIS A 1 30 ? -19.379 -2.517 -8.545 1.00 9.37 148 HIS A C 9
ATOM 4287 O O . HIS A 1 30 ? -20.474 -3.107 -8.482 1.00 9.96 148 HIS A O 9
ATOM 4309 N N . THR A 1 2 ? 21.685 0.396 -1.457 1.00 0.85 120 THR A N 10
ATOM 4310 C CA . THR A 1 2 ? 21.691 1.634 -0.697 1.00 0.78 120 THR A CA 10
ATOM 4311 C C . THR A 1 2 ? 20.451 1.678 0.187 1.00 0.62 120 THR A C 10
ATOM 4312 O O . THR A 1 2 ? 19.510 0.926 -0.044 1.00 0.55 120 THR A O 10
ATOM 4323 N N . ALA A 1 3 ? 20.441 2.537 1.189 1.00 0.60 121 ALA A N 10
ATOM 4324 C CA . ALA A 1 3 ? 19.353 2.558 2.158 1.00 0.51 121 ALA A CA 10
ATOM 4325 C C . ALA A 1 3 ? 17.995 2.755 1.492 1.00 0.42 121 ALA A C 10
ATOM 4326 O O . ALA A 1 3 ? 17.042 2.024 1.769 1.00 0.37 121 ALA A O 10
ATOM 4333 N N . GLN A 1 4 ? 17.914 3.711 0.586 1.00 0.43 122 GLN A N 10
ATOM 4334 C CA . GLN A 1 4 ? 16.632 4.083 0.015 1.00 0.39 122 GLN A CA 10
ATOM 4335 C C . GLN A 1 4 ? 16.232 3.199 -1.158 1.00 0.41 122 GLN A C 10
ATOM 4336 O O . GLN A 1 4 ? 15.191 3.413 -1.765 1.00 0.52 122 GLN A O 10
ATOM 4350 N N . VAL A 1 5 ? 17.025 2.182 -1.451 1.00 0.41 123 VAL A N 10
ATOM 4351 C CA . VAL A 1 5 ? 16.696 1.296 -2.561 1.00 0.46 123 VAL A CA 10
ATOM 4352 C C . VAL A 1 5 ? 15.651 0.280 -2.123 1.00 0.37 123 VAL A C 10
ATOM 4353 O O . VAL A 1 5 ? 14.709 -0.014 -2.855 1.00 0.40 123 VAL A O 10
ATOM 4366 N N . PHE A 1 6 ? 15.803 -0.231 -0.911 1.00 0.31 124 PHE A N 10
ATOM 4367 C CA . PHE A 1 6 ? 14.886 -1.229 -0.401 1.00 0.27 124 PHE A CA 10
ATOM 4368 C C . PHE A 1 6 ? 13.734 -0.567 0.329 1.00 0.17 124 PHE A C 10
ATOM 4369 O O . PHE A 1 6 ? 12.692 -1.180 0.542 1.00 0.18 124 PHE A O 10
ATOM 4386 N N . ALA A 1 7 ? 13.917 0.695 0.697 1.00 0.16 125 ALA A N 10
ATOM 4387 C CA . ALA A 1 7 ? 12.815 1.485 1.216 1.00 0.17 125 ALA A CA 10
ATOM 4388 C C . ALA A 1 7 ? 11.838 1.766 0.100 1.00 0.15 125 ALA A C 10
ATOM 4389 O O . ALA A 1 7 ? 10.633 1.784 0.307 1.00 0.20 125 ALA A O 10
ATOM 4396 N N . GLU A 1 8 ? 12.377 1.978 -1.089 1.00 0.14 126 GLU A N 10
ATOM 4397 C CA . GLU A 1 8 ? 11.561 2.183 -2.269 1.00 0.20 126 GLU A CA 10
ATOM 4398 C C . GLU A 1 8 ? 10.864 0.893 -2.678 1.00 0.20 126 GLU A C 10
ATOM 4399 O O . GLU A 1 8 ? 9.909 0.911 -3.446 1.00 0.26 126 GLU A O 10
ATOM 4411 N N . GLU A 1 9 ? 11.344 -0.223 -2.157 1.00 0.18 127 GLU A N 10
ATOM 4412 C CA . GLU A 1 9 ? 10.660 -1.490 -2.322 1.00 0.25 127 GLU A CA 10
ATOM 4413 C C . GLU A 1 9 ? 9.608 -1.612 -1.227 1.00 0.25 127 GLU A C 10
ATOM 4414 O O . GLU A 1 9 ? 8.466 -2.003 -1.464 1.00 0.38 127 GLU A O 10
ATOM 4426 N N . ARG A 1 10 ? 10.032 -1.234 -0.029 1.00 0.19 128 ARG A N 10
ATOM 4427 C CA . ARG A 1 10 ? 9.195 -1.235 1.163 1.00 0.23 128 ARG A CA 10
ATOM 4428 C C . ARG A 1 10 ? 7.951 -0.384 0.946 1.00 0.29 128 ARG A C 10
ATOM 4429 O O . ARG A 1 10 ? 6.830 -0.844 1.155 1.00 0.35 128 ARG A O 10
ATOM 4450 N N . VAL A 1 11 ? 8.164 0.862 0.543 1.00 0.28 129 VAL A N 10
ATOM 4451 C CA . VAL A 1 11 ? 7.081 1.817 0.373 1.00 0.35 129 VAL A CA 10
ATOM 4452 C C . VAL A 1 11 ? 5.993 1.263 -0.544 1.00 0.36 129 VAL A C 10
ATOM 4453 O O . VAL A 1 11 ? 4.821 1.319 -0.212 1.00 0.40 129 VAL A O 10
ATOM 4466 N N . ARG A 1 12 ? 6.393 0.704 -1.681 1.00 0.34 130 ARG A N 10
ATOM 4467 C CA . ARG A 1 12 ? 5.451 0.152 -2.650 1.00 0.37 130 ARG A CA 10
ATOM 4468 C C . ARG A 1 12 ? 4.709 -1.046 -2.071 1.00 0.34 130 ARG A C 10
ATOM 4469 O O . ARG A 1 12 ? 3.555 -1.299 -2.410 1.00 0.36 130 ARG A O 10
ATOM 4490 N N . GLU A 1 13 ? 5.380 -1.773 -1.188 1.00 0.30 131 GLU A N 10
ATOM 4491 C CA . GLU A 1 13 ? 4.778 -2.923 -0.528 1.00 0.29 131 GLU A CA 10
ATOM 4492 C C . GLU A 1 13 ? 3.714 -2.421 0.429 1.00 0.28 131 GLU A C 10
ATOM 4493 O O . GLU A 1 13 ? 2.586 -2.914 0.464 1.00 0.27 131 GLU A O 10
ATOM 4505 N N . LEU A 1 14 ? 4.104 -1.409 1.184 1.00 0.30 132 LEU A N 10
ATOM 4506 C CA . LEU A 1 14 ? 3.207 -0.674 2.053 1.00 0.30 132 LEU A CA 10
ATOM 4507 C C . LEU A 1 14 ? 2.048 -0.110 1.237 1.00 0.27 132 LEU A C 10
ATOM 4508 O O . LEU A 1 14 ? 0.891 -0.255 1.618 1.00 0.26 132 LEU A O 10
ATOM 4524 N N . GLU A 1 15 ? 2.371 0.496 0.0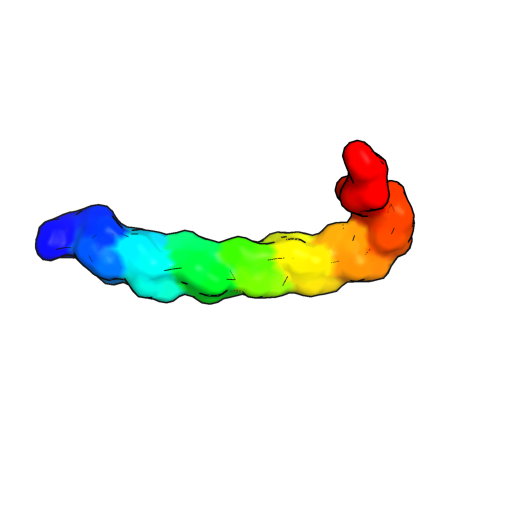99 1.00 0.27 133 GLU A N 10
ATOM 4525 C CA . GLU A 1 15 ? 1.367 1.073 -0.788 1.00 0.27 133 GLU A CA 10
ATOM 4526 C C . GLU A 1 15 ? 0.363 0.032 -1.244 1.00 0.22 133 GLU A C 10
ATOM 4527 O O . GLU A 1 15 ? -0.826 0.317 -1.360 1.00 0.24 133 GLU A O 10
ATOM 4539 N N . ALA A 1 16 ? 0.844 -1.170 -1.491 1.00 0.22 134 ALA A N 10
ATOM 4540 C CA . ALA A 1 16 ? -0.024 -2.271 -1.883 1.00 0.21 134 ALA A CA 10
ATOM 4541 C C . ALA A 1 16 ? -0.943 -2.656 -0.730 1.00 0.18 134 ALA A C 10
ATOM 4542 O O . ALA A 1 16 ? -2.117 -2.959 -0.934 1.00 0.21 134 ALA A O 10
ATOM 4549 N N . GLU A 1 17 ? -0.391 -2.624 0.476 1.00 0.17 135 GLU A N 10
ATOM 4550 C CA . GLU A 1 17 ? -1.138 -2.924 1.693 1.00 0.19 135 GLU A CA 10
ATOM 4551 C C . GLU A 1 17 ? -2.294 -1.952 1.901 1.00 0.18 135 GLU A C 10
ATOM 4552 O O . GLU A 1 17 ? -3.403 -2.350 2.259 1.00 0.20 135 GLU A O 10
ATOM 4564 N N . VAL A 1 18 ? -2.025 -0.676 1.672 1.00 0.18 136 VAL A N 10
ATOM 4565 C CA . VAL A 1 18 ? -3.010 0.370 1.917 1.00 0.20 136 VAL A CA 10
ATOM 4566 C C . VAL A 1 18 ? -3.967 0.530 0.734 1.00 0.14 136 VAL A C 10
ATOM 4567 O O . VAL A 1 18 ? -5.171 0.669 0.923 1.00 0.13 136 VAL A O 10
ATOM 4580 N N . ALA A 1 19 ? -3.437 0.482 -0.477 1.00 0.14 137 ALA A N 10
ATOM 4581 C CA . ALA A 1 19 ? -4.252 0.664 -1.677 1.00 0.16 137 ALA A CA 10
ATOM 4582 C C . ALA A 1 19 ? -5.327 -0.412 -1.817 1.00 0.16 137 ALA A C 10
ATOM 4583 O O . ALA A 1 19 ? -6.367 -0.178 -2.431 1.00 0.21 137 ALA A O 10
ATOM 4590 N N . GLU A 1 20 ? -5.097 -1.578 -1.226 1.00 0.14 138 GLU A N 10
ATOM 4591 C CA . GLU A 1 20 ? -6.081 -2.658 -1.298 1.00 0.20 138 GLU A CA 10
ATOM 4592 C C . GLU A 1 20 ? -7.096 -2.473 -0.196 1.00 0.19 138 GLU A C 10
ATOM 4593 O O . GLU A 1 20 ? -8.202 -3.009 -0.231 1.00 0.26 138 GLU A O 10
ATOM 4605 N N . LEU A 1 21 ? -6.705 -1.683 0.775 1.00 0.15 139 LEU A N 10
ATOM 4606 C CA . LEU A 1 21 ? -7.529 -1.408 1.917 1.00 0.18 139 LEU A CA 10
ATOM 4607 C C . LEU A 1 21 ? -8.578 -0.362 1.548 1.00 0.16 139 LEU A C 10
ATOM 4608 O O . LEU A 1 21 ? -9.677 -0.350 2.095 1.00 0.20 139 LEU A O 10
ATOM 4624 N N . ARG A 1 22 ? -8.242 0.498 0.587 1.00 0.13 140 ARG A N 10
ATOM 4625 C CA . ARG A 1 22 ? -9.181 1.508 0.107 1.00 0.14 140 ARG A CA 10
ATOM 4626 C C . ARG A 1 22 ? -10.392 0.815 -0.485 1.00 0.16 140 ARG A C 10
ATOM 4627 O O . ARG A 1 22 ? -11.520 1.296 -0.389 1.00 0.18 140 ARG A O 10
ATOM 4648 N N . ARG A 1 23 ? -10.127 -0.328 -1.101 1.00 0.18 141 ARG A N 10
ATOM 4649 C CA . ARG A 1 23 ? -11.168 -1.161 -1.688 1.00 0.24 141 ARG A CA 10
ATOM 4650 C C . ARG A 1 23 ? -12.176 -1.577 -0.627 1.00 0.26 141 ARG A C 10
ATOM 4651 O O . ARG A 1 23 ? -13.386 -1.572 -0.858 1.00 0.32 141 ARG A O 10
ATOM 4672 N N . GLN A 1 24 ? -11.659 -1.895 0.551 1.00 0.25 142 GLN A N 10
ATOM 4673 C CA . GLN A 1 24 ? -12.479 -2.339 1.668 1.00 0.29 142 GLN A CA 10
ATOM 4674 C C . GLN A 1 24 ? -13.160 -1.152 2.338 1.00 0.26 142 GLN A C 10
ATOM 4675 O O . GLN A 1 24 ? -14.053 -1.313 3.168 1.00 0.34 142 GLN A O 10
ATOM 4689 N N . GLN A 1 25 ? -12.716 0.040 1.970 1.00 0.25 143 GLN A N 10
ATOM 4690 C CA . GLN A 1 25 ? -13.289 1.276 2.484 1.00 0.25 143 GLN A CA 10
ATOM 4691 C C . GLN A 1 25 ? -14.420 1.763 1.580 1.00 0.27 143 GLN A C 10
ATOM 4692 O O . GLN A 1 25 ? -15.155 2.688 1.931 1.00 0.40 143 GLN A O 10
ATOM 4706 N N . GLY A 1 26 ? -14.561 1.142 0.417 1.00 0.43 144 GLY A N 10
ATOM 4707 C CA . GLY A 1 26 ? -15.524 1.623 -0.554 1.00 0.49 144 GLY A CA 10
ATOM 4708 C C . GLY A 1 26 ? -16.530 0.575 -0.979 1.00 1.09 144 GLY A C 10
ATOM 4709 O O . GLY A 1 26 ? -17.735 0.761 -0.814 1.00 2.01 144 GLY A O 10
ATOM 4713 N N . GLN A 1 27 ? -16.043 -0.534 -1.513 1.00 1.69 145 GLN A N 10
ATOM 4714 C CA . GLN A 1 27 ? -16.918 -1.539 -2.101 1.00 2.65 145 GLN A CA 10
ATOM 4715 C C . GLN A 1 27 ? -16.977 -2.808 -1.253 1.00 3.57 145 GLN A C 10
ATOM 4716 O O . GLN A 1 27 ? -17.110 -3.916 -1.781 1.00 4.44 145 GLN A O 10
ATOM 4730 N N . ALA A 1 28 ? -16.889 -2.646 0.059 1.00 3.76 146 ALA A N 10
ATOM 4731 C CA . ALA A 1 28 ? -16.985 -3.780 0.965 1.00 5.03 146 ALA A CA 10
ATOM 4732 C C . ALA A 1 28 ? -18.441 -4.190 1.128 1.00 5.70 146 ALA A C 10
ATOM 4733 O O . ALA A 1 28 ? -18.829 -5.292 0.741 1.00 6.34 146 ALA A O 10
ATOM 4740 N N . LYS A 1 29 ? -19.236 -3.277 1.682 1.00 5.87 147 LYS A N 10
ATOM 4741 C CA . LYS A 1 29 ? -20.675 -3.471 1.851 1.00 6.79 147 LYS A CA 10
ATOM 4742 C C . LYS A 1 29 ? -20.991 -4.790 2.560 1.00 7.23 147 LYS A C 10
ATOM 4743 O O . LYS A 1 29 ? -21.541 -5.721 1.962 1.00 7.60 147 LYS A O 10
ATOM 4762 N N . HIS A 1 30 ? -20.639 -4.860 3.832 1.00 7.52 148 HIS A N 10
ATOM 4763 C CA . HIS A 1 30 ? -20.917 -6.032 4.649 1.00 8.27 148 HIS A CA 10
ATOM 4764 C C . HIS A 1 30 ? -20.631 -5.715 6.110 1.00 9.37 148 HIS A C 10
ATOM 4765 O O . HIS A 1 30 ? -19.468 -5.875 6.538 1.00 9.96 148 HIS A O 10
#

Foldseek 3Di:
DVVPVVVVVVVVVVVVVVVVVCCVPVVPD

Sequence (29 aa):
TAQVFAEERVRELEAEVAELRRQQGQAKHTAQVFAEERVRELEAEVAELRRQQGQAKHTAQVFAEERVRELEAEVAELRRQQGQAKHTAQVFAEERVRELEAEVAELRRQQGQAKHTAQVFAEERVRELEAEVAELRRQQGQAKHTAQVFAEERVRELEAEVAELRRQQGQAKHTAQVFAEERVRELEAEVAELRRQQGQAKHTAQVFAEERVRELEAEVAELRRQQGQAKHTAQVFAEERVRELEAEVAELRRQQGQAKHTAQVFAEERVRELEAEVAELRRQQGQAKH

B-factor: mean 1.53, std 2.46, range [0.11, 10.74]